Protein 2QZ7 (pdb70)

Secondary structure (DSSP, 8-state):
-B--BEEEEE-PPPPTTS----EEEEEEEEETT-TTSS-SEEEBTTB--TTS-B-----SS--SSS--B--B-GGGS-TTEEEEEEEEEE--TTS---GGGSTT-EEEEEETTEEEEEE-SGGGTT-SEEEEEEEEE-SS--EEEEEEEEEE-S-HHHHHH--PPPPP-/---EEEEEEE-PPPPTTS----EEEEEEEEESS-TTSS-SEEEBTTB--SSS-B-----SS--SSS--B--EEGGGS-TTEEEEEEEEEE--TTS---GGGSTT-EEEEEETTEEEEEE-SGGGTT-SEEEEEEEEE-TTS-EEEEEEEEEE-S-HHHHHH-----

Nearest PDB structures (foldseek):
  2qz7-assembly2_B  TM=9.982E-01  e=3.517E-29  Streptomyces coelicolor A3(2)
  2qng-assembly1_A  TM=9.890E-01  e=3.134E-20  Streptomyces avermitilis
  3ibz-assembly1_A  TM=8.921E-01  e=1.190E-09  Streptomyces coelicolor A3(2)
  2kxv-assembly1_A  TM=8.485E-01  e=2.203E-09  Klebsiella pneumoniae subsp. pneumoniae NTUH-K2044
  2qz7-assembly2_B  TM=1.006E+00  e=3.815E-32  Streptomyces coelicolor A3(2)

Foldseek 3Di:
DFFKKKKFKAFAFDPPPDDAKAKKKKKFWDFPVGLQAFGPDMDIPVDHDPQNQDDDAGDGHNHDPDGGDMMGRLNSDDLRTFKMWIKMAIAAVRHQDFLLNIPPIWMWMARVPRTDDIDSCPVQRNARMWIFKMWGADPVGDIDIDGGTDGDHDHPVVVSRRSHDDDDD/DFFKKKKFKAFAFAPPPDDAWAKKKKKFWAFPVCLLDWGPDMDIPPDADPVNQDDDAGDGHRPDPDGRDMMGRPVPDDLGTFKMWIKMAIACPPHFDFLVSIHQIWMWMARVPRTPDIDSCPVQGVARMWIFWMWGQDPVRDIDIDGGTDGDHDGPVVVSGPSHHD

Solvent-accessible surface area: 16380 Å² total

Structure (mmCIF, N/CA/C/O backbone):
data_2QZ7
#
_entry.id   2QZ7
#
_cell.length_a   67.821
_cell.length_b   67.821
_cell.length_c   170.866
_cell.angle_alpha   90.00
_cell.angle_beta   90.00
_cell.angle_gamma   90.00
#
_symmetry.space_group_name_H-M   'P 41 21 2'
#
loop_
_entity.id
_entity.type
_entity.pdbx_description
1 polymer 'Uncharacterized protein SCO6318'
2 non-polymer 'SODIUM ION'
3 non-polymer 1,2-ETHANEDIOL
4 water water
#
loop_
_atom_site.group_PDB
_atom_site.id
_atom_site.type_symbol
_atom_site.label_atom_id
_atom_site.label_alt_id
_atom_site.label_comp_id
_atom_site.label_asym_id
_atom_site.label_entity_id
_atom_site.label_seq_id
_atom_site.pdbx_PDB_ins_code
_atom_site.Cartn_x
_atom_site.Cartn_y
_atom_site.Cartn_z
_atom_site.occupancy
_atom_site.B_iso_or_equiv
_atom_site.auth_seq_id
_atom_site.auth_comp_id
_atom_site.auth_asym_id
_atom_site.auth_atom_id
_atom_site.pdbx_PDB_model_num
ATOM 1 N N . GLY A 1 22 ? -3.601 16.866 21.761 1.00 53.64 20 GLY A N 1
ATOM 2 C CA . GLY A 1 22 ? -2.154 17.229 21.690 1.00 53.11 20 GLY A CA 1
ATOM 3 C C . GLY A 1 22 ? -1.922 18.723 21.590 1.00 53.38 20 GLY A C 1
ATOM 4 O O . GLY A 1 22 ? -2.731 19.516 22.078 1.00 52.83 20 GLY A O 1
ATOM 5 N N . LEU A 1 23 ? -0.814 19.104 20.948 1.00 53.15 21 LEU A N 1
ATOM 6 C CA . LEU A 1 23 ? -0.427 20.507 20.820 1.00 53.62 21 LEU A CA 1
ATOM 7 C C . LEU A 1 23 ? -1.231 21.173 19.737 1.00 53.82 21 LEU A C 1
ATOM 8 O O . LEU A 1 23 ? -1.451 20.613 18.681 1.00 53.71 21 LEU A O 1
ATOM 13 N N . LYS A 1 24 ? -1.623 22.405 19.971 1.00 55.05 22 LYS A N 1
ATOM 14 C CA . LYS A 1 24 ? -2.506 23.047 19.031 1.00 56.42 22 LYS A CA 1
ATOM 15 C C . LYS A 1 24 ? -1.778 24.136 18.367 1.00 56.75 22 LYS A C 1
ATOM 16 O O . LYS A 1 24 ? -1.885 24.314 17.168 1.00 58.01 22 LYS A O 1
ATOM 22 N N . ARG A 1 25 ? -1.055 24.902 19.167 1.00 57.81 23 ARG A N 1
ATOM 23 C CA . ARG A 1 25 ? -0.264 25.977 18.656 1.00 58.68 23 ARG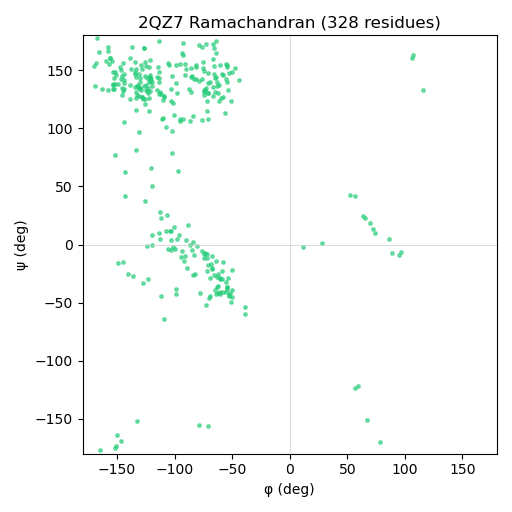 A CA 1
ATOM 24 C C . ARG A 1 25 ? 1.016 26.051 19.494 1.00 58.11 23 ARG A C 1
ATOM 25 O O . ARG A 1 25 ? 1.018 25.702 20.684 1.00 59.32 23 ARG A O 1
ATOM 33 N N . VAL A 1 26 ? 2.105 26.433 18.857 1.00 55.25 24 VAL A N 1
ATOM 34 C CA . VAL A 1 26 ? 3.397 26.397 19.494 1.00 53.64 24 VAL A CA 1
ATOM 35 C C . VAL A 1 26 ? 4.186 27.568 18.942 1.00 51.43 24 VAL A C 1
ATOM 36 O O . VAL A 1 26 ? 3.924 28.014 17.825 1.00 50.24 24 VAL A O 1
ATOM 40 N N . ASP A 1 27 ? 5.093 28.108 19.738 1.00 49.69 25 ASP A N 1
ATOM 41 C CA . ASP A 1 27 ? 5.990 29.148 19.226 1.00 48.45 25 ASP A CA 1
ATOM 42 C C . ASP A 1 27 ? 7.426 28.898 19.632 1.00 47.40 25 ASP A C 1
ATOM 43 O O . ASP A 1 27 ? 7.711 28.150 20.602 1.00 46.74 25 ASP A O 1
ATOM 48 N N . VAL A 1 28 ? 8.322 29.487 18.839 1.00 45.33 26 VAL A N 1
ATOM 49 C CA . VAL A 1 28 ? 9.728 29.370 19.029 1.00 44.04 26 VAL A CA 1
ATOM 50 C C . VAL A 1 28 ? 10.260 30.801 19.052 1.00 44.54 26 VAL A C 1
ATOM 51 O O . VAL A 1 28 ? 9.998 31.592 18.147 1.00 44.16 26 VAL A O 1
ATOM 55 N N . ARG A 1 29 ? 10.974 31.146 20.110 1.00 44.00 27 ARG A N 1
ATOM 56 C CA . ARG A 1 29 ? 11.576 32.501 20.209 1.00 44.43 27 ARG A CA 1
ATOM 57 C C . ARG A 1 29 ? 13.068 32.346 20.347 1.00 43.85 27 ARG A C 1
ATOM 58 O O . ARG A 1 29 ? 13.545 31.432 21.058 1.00 43.49 27 ARG A O 1
ATOM 66 N N . LEU A 1 30 ? 13.801 33.269 19.719 1.00 43.53 28 LEU A N 1
ATOM 67 C CA . LEU A 1 30 ? 15.252 33.188 19.644 1.00 43.34 28 LEU A CA 1
ATOM 68 C C . LEU A 1 30 ? 15.908 34.528 20.042 1.00 43.50 28 LEU A C 1
ATOM 69 O O . LEU A 1 30 ? 15.426 35.590 19.635 1.00 42.74 28 LEU A O 1
ATOM 74 N N . LYS A 1 31 ? 16.957 34.475 20.877 1.00 42.70 29 LYS A N 1
ATOM 75 C CA . LYS A 1 31 ? 17.746 35.672 21.240 1.00 42.84 29 LYS A CA 1
ATOM 76 C C . LYS A 1 31 ? 19.209 35.400 20.947 1.00 42.15 29 LYS A C 1
ATOM 77 O O . LYS A 1 31 ? 19.621 34.243 20.911 1.00 42.71 29 LYS A O 1
ATOM 83 N N . TRP A 1 32 ? 19.980 36.471 20.753 1.00 42.64 30 TRP A N 1
ATOM 84 C CA . TRP A 1 32 ? 21.436 36.448 20.620 1.00 42.69 30 TRP A CA 1
ATOM 85 C C . TRP A 1 32 ? 22.009 37.862 20.655 1.00 43.78 30 TRP A C 1
ATOM 86 O O . TRP A 1 32 ? 21.324 38.840 20.330 1.00 43.69 30 TRP A O 1
ATOM 97 N N . ASP A 1 33 ? 23.256 37.994 21.086 1.00 45.48 31 ASP A N 1
ATOM 98 C CA . ASP A 1 33 ? 23.880 39.317 21.107 1.00 46.49 31 ASP A CA 1
ATOM 99 C C . ASP A 1 33 ? 24.484 39.686 19.764 1.00 47.29 31 ASP A C 1
ATOM 100 O O . ASP A 1 33 ? 25.036 38.823 19.079 1.00 47.75 31 ASP A O 1
ATOM 105 N N . PRO A 1 34 ? 24.430 40.984 19.405 1.00 47.66 32 PRO A N 1
ATOM 106 C CA . PRO A 1 34 ? 25.032 41.440 18.164 1.00 47.67 32 PRO A CA 1
ATOM 107 C C . PRO A 1 34 ? 26.573 41.435 18.278 1.00 48.06 32 PRO A C 1
ATOM 108 O O . PRO A 1 34 ? 27.108 41.199 19.364 1.00 48.08 32 PRO A O 1
ATOM 112 N N . SER A 1 35 ? 27.281 41.678 17.157 1.00 47.85 33 SER A N 1
ATOM 113 C CA . SER A 1 35 ? 28.709 41.539 17.182 1.00 48.34 33 SER A CA 1
ATOM 114 C C . SER A 1 35 ? 29.429 42.874 17.547 1.00 50.09 33 SER A C 1
ATOM 115 O O . SER A 1 35 ? 28.900 44.001 17.344 1.00 48.93 33 SER A O 1
ATOM 118 N N . PRO A 1 36 ? 30.652 42.738 18.080 1.00 51.15 34 PRO A N 1
ATOM 119 C CA . PRO A 1 36 ? 31.500 43.907 18.313 1.00 52.63 34 PRO A CA 1
ATOM 120 C C . PRO A 1 36 ? 31.601 44.794 17.058 1.00 53.60 34 PRO A C 1
ATOM 121 O O . PRO A 1 36 ? 31.502 44.291 15.913 1.00 54.24 34 PRO A O 1
ATOM 125 N N . TRP A 1 37 ? 31.750 46.113 17.295 1.00 54.84 35 TRP A N 1
ATOM 126 C CA . TRP A 1 37 ? 32.036 47.077 16.215 1.00 56.17 35 TRP A CA 1
ATOM 127 C C . TRP A 1 37 ? 33.218 46.612 15.347 1.00 56.24 35 TRP A C 1
ATOM 128 O O . TRP A 1 37 ? 33.372 46.872 14.141 1.00 56.79 35 TRP A O 1
ATOM 139 N N . ASP A 1 38 ? 34.048 45.711 15.995 1.00 56.11 36 ASP A N 1
ATOM 140 C CA . ASP A 1 38 ? 35.195 45.049 15.379 1.00 56.42 36 ASP A CA 1
ATOM 141 C C . ASP A 1 38 ? 34.807 44.040 14.260 1.00 56.28 36 ASP A C 1
ATOM 142 O O . ASP A 1 38 ? 35.650 43.736 13.415 1.00 56.50 36 ASP A O 1
ATOM 147 N N . ARG A 1 39 ? 33.552 43.553 14.239 1.00 55.42 37 ARG A N 1
ATOM 148 C CA . ARG A 1 39 ? 33.160 42.427 13.373 1.00 55.26 37 ARG A CA 1
ATOM 149 C C . ARG A 1 39 ? 31.814 42.563 12.571 1.00 54.28 37 ARG A C 1
ATOM 150 O O . ARG A 1 39 ? 30.832 43.165 13.068 1.00 55.03 37 ARG A O 1
ATOM 158 N N . PRO A 1 40 ? 31.748 41.939 11.355 1.00 52.42 38 PRO A N 1
ATOM 159 C CA . PRO A 1 40 ? 30.485 41.741 10.598 1.00 50.58 38 PRO A CA 1
ATOM 160 C C . PRO A 1 40 ? 29.321 41.181 11.453 1.00 48.45 38 PRO A C 1
ATOM 161 O O . PRO A 1 40 ? 29.582 40.494 12.439 1.00 47.88 38 PRO A O 1
ATOM 165 N N . PRO A 1 41 ? 28.060 41.499 11.083 1.00 46.47 39 PRO A N 1
ATOM 166 C CA . PRO A 1 41 ? 26.866 41.126 11.866 1.00 46.12 39 PRO A CA 1
ATOM 167 C C . PRO A 1 41 ? 26.744 39.638 12.171 1.00 45.28 39 PRO A C 1
ATOM 168 O O . PRO A 1 41 ? 27.241 38.779 11.421 1.00 44.42 39 PRO A O 1
ATOM 172 N N . HIS A 1 42 ? 26.069 39.353 13.278 1.00 45.22 40 HIS A N 1
ATOM 173 C CA . HIS A 1 42 ? 25.664 38.012 13.609 1.00 44.03 40 HIS A CA 1
ATOM 174 C C . HIS A 1 42 ? 24.206 37.806 13.110 1.00 44.30 40 HIS A C 1
ATOM 175 O O . HIS A 1 42 ? 23.266 38.375 13.657 1.00 43.45 40 HIS A O 1
ATOM 182 N N . HIS A 1 43 ? 24.051 37.017 12.050 1.00 43.05 41 HIS A N 1
ATOM 183 C CA . HIS A 1 43 ? 22.765 36.780 11.425 1.00 42.60 41 HIS A CA 1
ATOM 184 C C . HIS A 1 43 ? 22.369 35.326 11.689 1.00 42.11 41 HIS A C 1
ATOM 185 O O . HIS A 1 43 ? 22.991 34.387 11.163 1.00 42.17 41 HIS A O 1
ATOM 192 N N . LEU A 1 44 ? 21.372 35.174 12.562 1.00 41.74 42 LEU A N 1
ATOM 193 C CA . LEU A 1 44 ? 20.772 33.876 12.918 1.00 41.35 42 LEU A CA 1
ATOM 194 C C . LEU A 1 44 ? 19.341 33.877 12.461 1.00 41.74 42 LEU A C 1
ATOM 195 O O . LEU A 1 44 ? 18.679 34.919 12.468 1.00 41.20 42 LEU A O 1
ATOM 200 N N . ASP A 1 45 ? 18.900 32.703 12.012 1.00 41.93 43 ASP A N 1
ATOM 201 C CA . ASP A 1 45 ? 17.525 32.488 11.546 1.00 42.61 43 ASP A CA 1
ATOM 202 C C . ASP A 1 45 ? 16.923 31.294 12.209 1.00 42.43 43 ASP A C 1
ATOM 203 O O . ASP A 1 45 ? 17.529 30.193 12.236 1.00 42.47 43 ASP A O 1
ATOM 208 N N . ILE A 1 46 ? 15.693 31.475 12.689 1.00 42.13 44 ILE A N 1
ATOM 209 C CA . ILE A 1 46 ? 14.840 30.307 12.958 1.00 42.77 44 ILE A CA 1
ATOM 210 C C . ILE A 1 46 ? 14.389 29.780 11.596 1.00 43.72 44 ILE A C 1
ATOM 211 O O . ILE A 1 46 ? 13.924 30.553 10.729 1.00 43.16 44 ILE A O 1
ATOM 216 N N . ILE A 1 47 ? 14.499 28.471 11.413 1.00 43.58 45 ILE A N 1
ATOM 217 C CA . ILE A 1 47 ? 14.084 27.836 10.156 1.00 43.34 45 ILE A CA 1
ATOM 218 C C . ILE A 1 47 ? 13.252 26.629 10.509 1.00 42.97 45 ILE A C 1
ATOM 219 O O . ILE A 1 47 ? 13.637 25.878 11.388 1.00 44.06 45 ILE A O 1
ATOM 224 N N . ALA A 1 48 ? 12.129 26.413 9.815 1.00 43.43 46 ALA A N 1
ATOM 225 C CA . ALA A 1 48 ? 11.363 25.164 9.971 1.00 41.80 46 ALA A CA 1
ATOM 226 C C . ALA A 1 48 ? 11.068 24.528 8.610 1.00 41.69 46 ALA A C 1
ATOM 227 O O . ALA A 1 48 ? 11.048 25.218 7.585 1.00 41.92 46 ALA A O 1
ATOM 229 N N . THR A 1 49 ? 10.871 23.211 8.627 1.00 42.80 47 THR A N 1
ATOM 230 C CA . THR A 1 49 ? 10.449 22.427 7.454 1.00 42.61 47 THR A CA 1
ATOM 231 C C . THR A 1 49 ? 9.354 21.515 7.835 1.00 42.33 47 THR A C 1
ATOM 232 O O . THR A 1 49 ? 9.287 21.084 8.970 1.00 41.75 47 THR A O 1
ATOM 236 N N . THR A 1 50 ? 8.500 21.216 6.861 1.00 42.76 48 THR A N 1
ATOM 237 C CA . THR A 1 50 ? 7.367 20.320 7.022 1.00 43.70 48 THR A CA 1
ATOM 238 C C . THR A 1 50 ? 7.637 19.099 6.125 1.00 44.23 48 THR A C 1
ATOM 239 O O . THR A 1 50 ? 8.407 19.201 5.122 1.00 43.28 48 THR A O 1
ATOM 243 N N . TYR A 1 51 ? 7.055 17.966 6.534 1.00 43.61 49 TYR A N 1
ATOM 244 C CA . TYR A 1 51 ? 7.251 16.639 5.909 1.00 44.29 49 TYR A CA 1
ATOM 245 C C . TYR A 1 51 ? 5.903 15.941 5.733 1.00 44.36 49 TYR A C 1
ATOM 246 O O . TYR A 1 51 ? 5.054 15.981 6.635 1.00 43.98 49 TYR A O 1
ATOM 255 N N . ALA A 1 52 ? 5.726 15.347 4.548 1.00 44.74 50 ALA A N 1
ATOM 256 C CA . ALA A 1 52 ? 4.537 14.587 4.147 1.00 45.58 50 ALA A CA 1
ATOM 257 C C . ALA A 1 52 ? 4.364 13.353 5.011 1.00 46.28 50 ALA A C 1
ATOM 258 O O . ALA A 1 52 ? 5.355 12.715 5.388 1.00 45.61 50 ALA A O 1
ATOM 260 N N . ALA A 1 53 ? 3.102 13.021 5.296 1.00 47.63 51 ALA A N 1
ATOM 261 C CA . ALA A 1 53 ? 2.739 11.769 5.964 1.00 49.11 51 ALA A CA 1
ATOM 262 C C . ALA A 1 53 ? 3.396 10.568 5.287 1.00 50.13 51 ALA A C 1
ATOM 263 O O . ALA A 1 53 ? 3.978 9.727 5.980 1.00 50.03 51 ALA A O 1
ATOM 265 N N . ASP A 1 54 ? 3.363 10.516 3.950 1.00 50.61 52 ASP A N 1
ATOM 266 C CA . ASP A 1 54 ? 4.018 9.395 3.251 1.00 52.37 52 ASP A CA 1
ATOM 267 C C . ASP A 1 54 ? 5.553 9.416 3.219 1.00 51.89 52 ASP A C 1
ATOM 268 O O . ASP A 1 54 ? 6.162 8.443 2.789 1.00 52.80 52 ASP A O 1
ATOM 273 N N . ALA A 1 55 ? 6.180 10.499 3.677 1.00 51.24 53 ALA A N 1
ATOM 274 C CA . ALA A 1 55 ? 7.649 10.572 3.730 1.00 50.31 53 ALA A CA 1
ATOM 275 C C . ALA A 1 55 ? 8.125 11.492 4.846 1.00 50.16 53 ALA A C 1
ATOM 276 O O . ALA A 1 55 ? 8.574 12.623 4.565 1.00 50.38 53 ALA A O 1
ATOM 278 N N . PRO A 1 56 ? 8.091 11.015 6.109 1.00 49.24 54 PRO A N 1
ATOM 279 C CA . PRO A 1 56 ? 8.369 11.890 7.255 1.00 48.66 54 PRO A CA 1
ATOM 280 C C . PRO A 1 56 ? 9.800 12.397 7.305 1.00 47.68 54 PRO A C 1
ATOM 281 O O . PRO A 1 56 ? 10.058 13.464 7.898 1.00 46.25 54 PRO A O 1
ATOM 285 N N . HIS A 1 57 ? 10.722 11.622 6.716 1.00 46.36 55 HIS A N 1
ATOM 286 C CA . HIS A 1 57 ? 12.134 11.978 6.676 1.00 47.31 55 HIS A CA 1
ATOM 287 C C . HIS A 1 57 ? 12.630 12.272 5.233 1.00 47.38 55 HIS A C 1
ATOM 288 O O . HIS A 1 57 ? 13.813 12.429 5.006 1.00 48.46 55 HIS A O 1
ATOM 295 N N . GLY A 1 58 ? 11.713 12.376 4.273 1.00 47.62 56 GLY A N 1
ATOM 296 C CA . GLY A 1 58 ? 12.053 12.790 2.913 1.00 46.36 56 GLY A CA 1
ATOM 297 C C . GLY A 1 58 ? 12.434 14.269 2.722 1.00 45.22 56 GLY A C 1
ATOM 298 O O . GLY A 1 58 ? 12.900 14.955 3.646 1.00 45.07 56 GLY A O 1
ATOM 299 N N . ARG A 1 59 ? 12.252 14.754 1.496 1.00 44.54 57 ARG A N 1
ATOM 300 C CA . ARG A 1 59 ? 12.463 16.150 1.187 1.00 44.73 57 ARG A CA 1
ATOM 301 C C . ARG A 1 59 ? 11.425 16.950 1.925 1.00 44.15 57 ARG A C 1
ATOM 302 O O . ARG A 1 59 ? 10.282 16.480 2.066 1.00 44.19 57 ARG A O 1
ATOM 310 N N . PRO A 1 60 ? 11.796 18.178 2.351 1.00 43.78 58 PRO A N 1
ATOM 311 C CA . PRO A 1 60 ? 10.811 19.074 2.917 1.00 42.84 58 PRO A CA 1
ATOM 312 C C . PRO A 1 60 ? 9.675 19.329 1.921 1.00 43.20 58 PRO A C 1
ATOM 313 O O . PRO A 1 60 ? 9.922 19.407 0.714 1.00 41.57 58 PRO A O 1
ATOM 317 N N . VAL A 1 61 ? 8.451 19.496 2.439 1.00 42.22 59 VAL A N 1
ATOM 318 C CA . VAL A 1 61 ? 7.315 19.915 1.602 1.00 42.01 59 VAL A CA 1
ATOM 319 C C . VAL A 1 61 ? 7.510 21.426 1.401 1.00 41.51 59 VAL A C 1
ATOM 320 O O . VAL A 1 61 ? 7.353 21.953 0.295 1.00 40.87 59 VAL A O 1
ATOM 324 N N . TYR A 1 62 ? 7.899 22.129 2.463 1.00 41.34 60 TYR A N 1
ATOM 325 C CA . TYR A 1 62 ? 8.333 23.512 2.263 1.00 41.35 60 TYR A CA 1
ATOM 326 C C . TYR A 1 62 ? 9.220 23.962 3.405 1.00 41.92 60 TYR A C 1
ATOM 327 O O . TYR A 1 62 ? 9.263 23.310 4.442 1.00 40.88 60 TYR A O 1
ATOM 336 N N . VAL A 1 63 ? 9.898 25.101 3.207 1.00 42.26 61 VAL A N 1
ATOM 337 C CA . VAL A 1 63 ? 10.814 25.669 4.177 1.00 42.27 61 VAL A CA 1
ATOM 338 C C . VAL A 1 63 ? 10.208 26.982 4.650 1.00 43.14 61 VAL A C 1
ATOM 339 O O . VAL A 1 63 ? 9.600 27.726 3.845 1.00 43.92 61 VAL A O 1
ATOM 343 N N . VAL A 1 64 ? 10.314 27.262 5.960 1.00 42.51 62 VAL A N 1
ATOM 344 C CA . VAL A 1 64 ? 9.770 28.488 6.509 1.00 41.71 62 VAL A CA 1
ATOM 345 C C . VAL A 1 64 ? 10.931 29.227 7.197 1.00 42.31 62 VAL A C 1
ATOM 346 O O . VAL A 1 64 ? 11.683 28.627 7.972 1.00 41.56 62 VAL A O 1
ATOM 350 N N . GLN A 1 65 ? 11.083 30.503 6.885 1.00 41.26 63 GLN A N 1
ATOM 351 C CA . GLN A 1 65 ? 12.115 31.358 7.520 1.00 42.26 63 GLN A CA 1
ATOM 352 C C . GLN A 1 65 ? 11.762 32.818 7.219 1.00 41.98 63 GLN A C 1
ATOM 353 O O . GLN A 1 65 ? 10.716 33.060 6.636 1.00 41.91 63 GLN A O 1
ATOM 359 N N . PHE A 1 66 ? 12.593 33.778 7.649 1.00 41.18 64 PHE A N 1
ATOM 360 C CA . PHE A 1 66 ? 12.232 35.203 7.544 1.00 41.59 64 PHE A CA 1
ATOM 361 C C . PHE A 1 66 ? 11.860 35.625 6.126 1.00 40.60 64 PHE A C 1
ATOM 362 O O . PHE A 1 66 ? 10.944 36.400 5.971 1.00 39.75 64 PHE A O 1
ATOM 370 N N . ASP A 1 67 ? 12.537 35.069 5.117 1.00 40.60 65 ASP A N 1
ATOM 371 C CA . ASP A 1 67 ? 12.306 35.501 3.737 1.00 40.27 65 ASP A CA 1
ATOM 372 C C . ASP A 1 67 ? 11.431 34.501 2.933 1.00 40.30 65 ASP A C 1
ATOM 373 O O . ASP A 1 67 ? 11.323 34.633 1.739 1.00 39.73 65 ASP A O 1
ATOM 378 N N . LYS A 1 68 ? 10.800 33.518 3.600 1.00 40.44 66 LYS A N 1
ATOM 379 C CA . LYS A 1 68 ? 9.943 32.517 2.930 1.00 41.90 66 LYS A CA 1
ATOM 380 C C . LYS A 1 68 ? 8.752 32.166 3.828 1.00 41.06 66 LYS A C 1
ATOM 381 O O . LYS A 1 68 ? 8.971 31.469 4.810 1.00 40.85 66 LYS A O 1
ATOM 387 N N . ARG A 1 69 ? 7.528 32.649 3.539 1.00 39.85 67 ARG A N 1
ATOM 388 C CA . ARG A 1 69 ? 6.361 32.279 4.362 1.00 40.63 67 ARG A CA 1
ATOM 389 C C . ARG A 1 69 ? 5.875 30.828 4.064 1.00 41.56 67 ARG A C 1
ATOM 390 O O . ARG A 1 69 ? 6.162 30.277 2.974 1.00 41.27 67 ARG A O 1
ATOM 398 N N . SER A 1 70 ? 5.173 30.223 5.027 1.00 42.10 68 SER A N 1
ATOM 399 C CA . SER A 1 70 ? 4.474 28.960 4.778 1.00 42.83 68 SER A CA 1
ATOM 400 C C . SER A 1 70 ? 3.413 29.189 3.684 1.00 44.49 68 SER A C 1
ATOM 401 O O . SER A 1 70 ? 2.776 30.234 3.663 1.00 43.37 68 SER A O 1
ATOM 404 N N . PRO A 1 71 ? 3.275 28.261 2.719 1.00 45.66 69 PRO A N 1
ATOM 405 C CA . PRO A 1 71 ? 2.300 28.540 1.661 1.00 47.04 69 PRO A CA 1
ATOM 406 C C . PRO A 1 71 ? 0.838 28.427 2.111 1.00 48.28 69 PRO A C 1
ATOM 407 O O . PRO A 1 71 ? -0.055 28.866 1.413 1.00 47.75 69 PRO A O 1
ATOM 411 N N . ASP A 1 72 ? 0.632 27.864 3.294 1.00 49.49 70 ASP A N 1
ATOM 412 C CA . ASP A 1 72 ? -0.684 27.490 3.760 1.00 49.72 70 ASP A CA 1
ATOM 413 C C . ASP A 1 72 ? -1.136 28.483 4.813 1.00 49.10 70 ASP A C 1
ATOM 414 O O . ASP A 1 72 ? -2.249 28.387 5.306 1.00 48.67 70 ASP A O 1
ATOM 419 N N . GLY A 1 73 ? -0.260 29.431 5.166 1.00 48.84 71 GLY A N 1
ATOM 420 C CA . GLY A 1 73 ? -0.569 30.464 6.169 1.00 48.03 71 GLY A CA 1
ATOM 421 C C . GLY A 1 73 ? -0.621 29.998 7.619 1.00 47.70 71 GLY A C 1
ATOM 422 O O . GLY A 1 73 ? -1.095 30.708 8.489 1.00 47.49 71 GLY A O 1
ATOM 423 N N . THR A 1 74 ? -0.130 28.802 7.902 1.00 47.60 72 THR A N 1
ATOM 424 C CA . THR A 1 74 ? -0.296 28.225 9.237 1.00 47.92 72 THR A CA 1
ATOM 425 C C . THR A 1 74 ? 0.839 28.548 10.173 1.00 47.99 72 THR A C 1
ATOM 426 O O . THR A 1 74 ? 0.744 28.245 11.368 1.00 46.15 72 THR A O 1
ATOM 430 N N . ILE A 1 75 ? 1.919 29.117 9.610 1.00 47.86 73 ILE A N 1
ATOM 431 C CA . ILE A 1 75 ? 3.106 29.532 10.355 1.00 49.23 73 ILE A CA 1
ATOM 432 C C . ILE A 1 75 ? 3.426 31.028 10.090 1.00 50.11 73 ILE A C 1
ATOM 433 O O . ILE A 1 75 ? 3.365 31.487 8.941 1.00 51.47 73 ILE A O 1
ATOM 438 N N . ASN A 1 76 ? 3.696 31.793 11.143 1.00 48.76 74 ASN A N 1
ATOM 439 C CA . ASN A 1 76 ? 3.893 33.237 11.026 1.00 49.19 74 ASN A CA 1
ATOM 440 C C . ASN A 1 76 ? 5.142 33.571 11.800 1.00 47.81 74 ASN A C 1
ATOM 441 O O . ASN A 1 76 ? 5.526 32.839 12.713 1.00 46.67 74 ASN A O 1
ATOM 454 N N . SER A 1 78 ? 6.171 37.087 13.688 1.00 47.76 76 SER A N 1
ATOM 455 C CA . SER A 1 78 ? 5.900 38.505 13.978 1.00 48.31 76 SER A CA 1
ATOM 456 C C . SER A 1 78 ? 7.170 39.353 14.108 1.00 47.88 76 SER A C 1
ATOM 457 O O . SER A 1 78 ? 7.108 40.587 14.106 1.00 47.50 76 SER A O 1
ATOM 460 N N . ARG A 1 79 ? 8.328 38.709 14.257 1.00 47.39 77 ARG A N 1
ATOM 461 C CA . ARG A 1 79 ? 9.571 39.452 14.258 1.00 46.80 77 ARG A CA 1
ATOM 462 C C . ARG A 1 79 ? 10.731 38.586 13.879 1.00 46.01 77 ARG A C 1
ATOM 463 O O . ARG A 1 79 ? 10.657 37.346 14.031 1.00 44.26 77 ARG A O 1
ATOM 471 N N . HIS A 1 80 ? 11.779 39.241 13.361 1.00 43.79 78 HIS A N 1
ATOM 472 C CA . HIS A 1 80 ? 12.969 38.543 12.901 1.00 44.43 78 HIS A CA 1
ATOM 473 C C . HIS A 1 80 ? 14.128 39.510 12.852 1.00 44.17 78 HIS A C 1
ATOM 474 O O . HIS A 1 80 ? 13.939 40.696 12.757 1.00 44.98 78 HIS A O 1
ATOM 481 N N . SER A 1 81 ? 15.357 39.010 12.889 1.00 45.24 79 SER A N 1
ATOM 482 C CA . SER A 1 81 ? 16.483 39.933 12.932 1.00 45.36 79 SER A CA 1
ATOM 483 C C . SER A 1 81 ? 17.660 39.431 12.160 1.00 45.13 79 SER A C 1
ATOM 484 O O . SER A 1 81 ? 17.985 38.239 12.204 1.00 44.47 79 SER A O 1
ATOM 487 N N . ARG A 1 82 ? 18.349 40.339 11.484 1.00 45.44 80 ARG A N 1
ATOM 488 C CA . ARG A 1 82 ? 19.554 39.933 10.756 1.00 46.16 80 ARG A CA 1
ATOM 489 C C . ARG A 1 82 ? 20.813 40.347 11.481 1.00 45.94 80 ARG A C 1
ATOM 490 O O . ARG A 1 82 ? 21.913 40.213 10.965 1.00 45.91 80 ARG A O 1
ATOM 498 N N . THR A 1 83 ? 20.652 40.768 12.738 1.00 46.50 81 THR A N 1
ATOM 499 C CA . THR A 1 83 ? 21.785 41.327 13.526 1.00 45.28 81 THR A CA 1
ATOM 500 C C . THR A 1 83 ? 21.819 40.897 15.012 1.00 45.30 81 THR A C 1
ATOM 501 O O . THR A 1 83 ? 22.889 40.890 15.633 1.00 44.91 81 THR A O 1
ATOM 505 N N . GLY A 1 84 ? 20.659 40.549 15.586 1.00 45.20 82 GLY A N 1
ATOM 506 C CA . GLY A 1 84 ? 20.528 40.429 17.035 1.00 45.04 82 GLY A CA 1
ATOM 507 C C . GLY A 1 84 ? 20.736 41.753 17.794 1.00 46.04 82 GLY A C 1
ATOM 508 O O . GLY A 1 84 ? 21.112 41.736 18.971 1.00 46.71 82 GLY A O 1
ATOM 509 N N . GLN A 1 85 ? 20.508 42.894 17.148 1.00 45.77 83 GLN A N 1
ATOM 510 C CA . GLN A 1 85 ? 20.751 44.215 17.795 1.00 46.01 83 GLN A CA 1
ATOM 511 C C . GLN A 1 85 ? 19.851 44.475 19.010 1.00 44.99 83 GLN A C 1
ATOM 512 O O . GLN A 1 85 ? 20.297 45.022 20.066 1.00 44.40 83 GLN A O 1
ATOM 518 N N . GLY A 1 86 ? 18.577 44.124 18.857 1.00 42.56 84 GLY A N 1
ATOM 519 C CA . GLY A 1 86 ? 17.642 44.270 1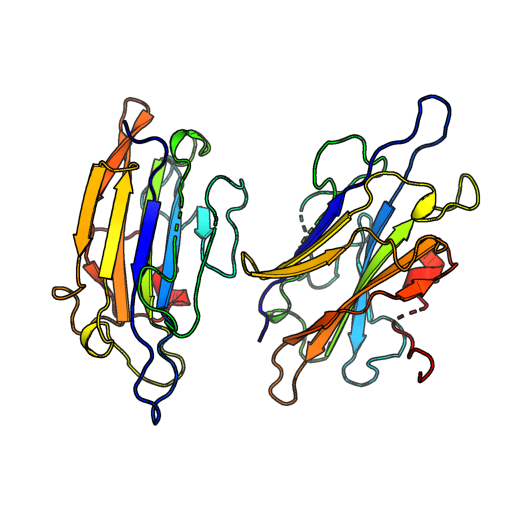9.984 1.00 43.10 84 GLY A CA 1
ATOM 520 C C . GLY A 1 86 ? 17.905 43.383 21.203 1.00 42.51 84 GLY A C 1
ATOM 521 O O . GLY A 1 86 ? 18.725 42.437 21.183 1.00 42.23 84 GLY A O 1
ATOM 522 N N . PHE A 1 87 ? 17.198 43.703 22.264 1.00 43.48 85 PHE A N 1
ATOM 523 C CA . PHE A 1 87 ? 17.295 43.024 23.534 1.00 44.59 85 PHE A CA 1
ATOM 524 C C . PHE A 1 87 ? 16.135 42.008 23.630 1.00 45.56 85 PHE A C 1
ATOM 525 O O . PHE A 1 87 ? 15.101 42.145 22.958 1.00 46.21 85 PHE A O 1
ATOM 533 N N . GLY A 1 88 ? 16.349 40.959 24.426 1.00 45.73 86 GLY A N 1
ATOM 534 C CA . GLY A 1 88 ? 15.410 39.862 24.550 1.00 44.99 86 GLY A CA 1
ATOM 535 C C . GLY A 1 88 ? 15.266 39.033 23.295 1.00 44.98 86 GLY A C 1
ATOM 536 O O . GLY A 1 88 ? 16.201 38.923 22.521 1.00 45.34 86 GLY A O 1
ATOM 537 N N . PHE A 1 89 ? 14.085 38.450 23.102 1.00 44.63 87 PHE A N 1
ATOM 538 C CA . PHE A 1 89 ? 13.804 37.615 21.931 1.00 45.24 87 PHE A CA 1
ATOM 539 C C . PHE A 1 89 ? 13.578 38.427 20.694 1.00 45.65 87 PHE A C 1
ATOM 540 O O . PHE A 1 89 ? 12.558 39.098 20.565 1.00 47.72 87 PHE A O 1
ATOM 548 N N . VAL A 1 90 ? 14.550 38.399 19.800 1.00 43.51 88 VAL A N 1
ATOM 549 C CA . VAL A 1 90 ? 14.508 39.262 18.638 1.00 43.70 88 VAL A CA 1
ATOM 550 C C . VAL A 1 90 ? 13.870 38.589 17.407 1.00 43.88 88 VAL A C 1
ATOM 551 O O . VAL A 1 90 ? 13.693 39.230 16.363 1.00 44.50 88 VAL A O 1
ATOM 555 N N . GLU A 1 91 ? 13.554 37.299 17.502 1.00 42.73 89 GLU A N 1
ATOM 556 C CA . GLU A 1 91 ? 13.003 36.606 16.367 1.00 43.22 89 GLU A CA 1
ATOM 557 C C . GLU A 1 91 ? 12.034 35.563 16.885 1.00 43.95 89 GLU A C 1
ATOM 558 O O . GLU A 1 91 ? 12.274 34.961 17.913 1.00 45.89 89 GLU A O 1
ATOM 564 N N . GLU A 1 92 ? 10.927 35.345 16.202 1.00 43.68 90 GLU A N 1
ATOM 565 C CA . GLU A 1 92 ? 9.987 34.347 16.694 1.00 44.35 90 GLU A CA 1
ATOM 566 C C . GLU A 1 92 ? 9.237 33.706 15.530 1.00 43.33 90 GLU A C 1
ATOM 567 O O . GLU A 1 92 ? 9.019 34.340 14.483 1.00 42.24 90 GLU A O 1
ATOM 581 N N . THR A 1 94 ? 5.658 31.333 15.116 1.00 42.69 92 THR A N 1
ATOM 582 C CA . THR A 1 94 ? 4.479 30.652 15.699 1.00 43.87 92 THR A CA 1
ATOM 583 C C . THR A 1 94 ? 3.850 29.609 14.747 1.00 43.99 92 THR A C 1
ATOM 584 O O . THR A 1 94 ? 3.579 29.915 13.596 1.00 44.73 92 THR A O 1
ATOM 588 N N . PHE A 1 95 ? 3.545 28.411 15.252 1.00 43.94 93 PHE A N 1
ATOM 589 C CA . PHE A 1 95 ? 2.923 27.359 14.456 1.00 44.49 93 PHE A CA 1
ATOM 590 C C . PHE A 1 95 ? 1.535 27.066 14.946 1.00 45.51 93 PHE A C 1
ATOM 591 O O . PHE A 1 95 ? 1.345 26.807 16.139 1.00 46.27 93 PHE A O 1
ATOM 599 N N . GLU A 1 96 ? 0.579 27.059 14.025 1.00 44.90 94 GLU A N 1
ATOM 600 C CA . GLU A 1 96 ? -0.755 26.642 14.347 1.00 45.97 94 GLU A CA 1
ATOM 601 C C . GLU A 1 96 ? -0.802 25.246 13.790 1.00 45.43 94 GLU A C 1
ATOM 602 O O . GLU A 1 96 ? -1.323 25.027 12.704 1.00 45.63 94 GLU A O 1
ATOM 608 N N . LEU A 1 97 ? -0.208 24.317 14.537 1.00 46.21 95 LEU A N 1
ATOM 609 C CA . LEU A 1 97 ? -0.098 22.889 14.177 1.00 46.26 95 LEU A CA 1
ATOM 610 C C . LEU A 1 97 ? -1.443 22.247 13.801 1.00 46.62 95 LEU A C 1
ATOM 611 O O . LEU A 1 97 ? -1.546 21.508 12.825 1.00 46.29 95 LEU A O 1
ATOM 616 N N . ASP A 1 98 ? -2.475 22.580 14.558 1.00 48.02 96 ASP A N 1
ATOM 617 C CA . ASP A 1 98 ? -3.804 22.012 14.356 1.00 49.41 96 ASP A CA 1
ATOM 618 C C . ASP A 1 98 ? -4.414 22.395 13.008 1.00 49.76 96 ASP A C 1
ATOM 619 O O . ASP A 1 98 ? -5.332 21.751 12.554 1.00 50.22 96 ASP A O 1
ATOM 624 N N . ARG A 1 99 ? -3.835 23.389 12.341 1.00 50.38 97 ARG A N 1
ATOM 625 C CA . ARG A 1 99 ? -4.341 23.880 11.055 1.00 50.70 97 ARG A CA 1
ATOM 626 C C . ARG A 1 99 ? -3.566 23.376 9.837 1.00 49.73 97 ARG A C 1
ATOM 627 O O . ARG A 1 99 ? -3.918 23.688 8.700 1.00 49.56 97 ARG A O 1
ATOM 635 N N . LEU A 1 100 ? -2.508 22.599 10.077 1.00 48.57 98 LEU A N 1
ATOM 636 C CA . LEU A 1 100 ? -1.768 21.924 9.011 1.00 47.67 98 LEU A CA 1
ATOM 637 C C . LEU A 1 100 ? -2.586 20.818 8.366 1.00 48.01 98 LEU A C 1
ATOM 638 O O . LEU A 1 100 ? -3.282 20.061 9.059 1.00 47.01 98 LEU A O 1
ATOM 643 N N . SER A 1 101 ? -2.466 20.726 7.039 1.00 48.58 99 SER A N 1
ATOM 644 C CA . SER A 1 101 ? -3.027 19.631 6.219 1.00 48.86 99 SER A CA 1
ATOM 645 C C . SER A 1 101 ? -2.767 18.285 6.876 1.00 48.13 99 SER A C 1
ATOM 646 O O . SER A 1 101 ? -1.685 18.086 7.416 1.00 48.08 99 SER A O 1
ATOM 649 N N . PRO A 1 102 ? -3.739 17.340 6.817 1.00 48.14 100 PRO A N 1
ATOM 650 C CA . PRO A 1 102 ? -3.486 15.985 7.322 1.00 47.36 100 PRO A CA 1
ATOM 651 C C . PRO A 1 102 ? -2.307 15.323 6.611 1.00 47.26 100 PRO A C 1
ATOM 652 O O . PRO A 1 102 ? -1.597 14.510 7.198 1.00 47.30 100 PRO A O 1
ATOM 656 N N . SER A 1 103 ? -2.082 15.689 5.357 1.00 47.14 101 SER A N 1
ATOM 657 C CA . SER A 1 103 ? -0.960 15.157 4.603 1.00 47.89 101 SER A CA 1
ATOM 658 C C . SER A 1 103 ? 0.445 15.617 5.111 1.00 46.92 101 SER A C 1
ATOM 659 O O . SER A 1 103 ? 1.451 15.071 4.685 1.00 47.05 101 SER A O 1
ATOM 662 N N . ILE A 1 104 ? 0.511 16.581 6.033 1.00 46.56 102 ILE A N 1
ATOM 663 C CA . ILE A 1 104 ? 1.787 16.931 6.707 1.00 45.98 102 ILE A CA 1
ATOM 6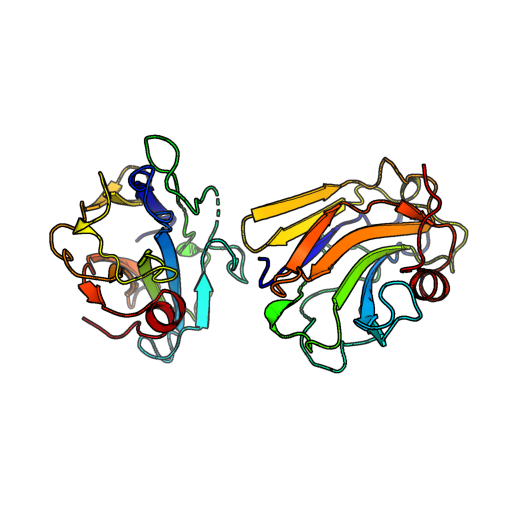64 C C . ILE A 1 104 ? 1.768 16.322 8.116 1.00 45.89 102 ILE A C 1
ATOM 665 O O . ILE A 1 104 ? 0.878 16.617 8.908 1.00 46.45 102 ILE A O 1
ATOM 670 N N . ALA A 1 105 ? 2.757 15.500 8.436 1.00 44.84 103 ALA A N 1
ATOM 671 C CA . ALA A 1 105 ? 2.736 14.755 9.686 1.00 43.57 103 ALA A CA 1
ATOM 672 C C . ALA A 1 105 ? 3.955 14.963 10.565 1.00 42.48 103 ALA A C 1
ATOM 673 O O . ALA A 1 105 ? 4.047 14.379 11.678 1.00 41.21 103 ALA A O 1
ATOM 675 N N . ARG A 1 106 ? 4.894 15.777 10.078 1.00 41.98 104 ARG A N 1
ATOM 676 C CA . ARG A 1 106 ? 6.099 16.067 10.833 1.00 41.88 104 ARG A CA 1
ATOM 677 C C . ARG A 1 106 ? 6.587 17.478 10.514 1.00 42.84 104 ARG A C 1
ATOM 678 O O . ARG A 1 106 ? 6.565 17.902 9.341 1.00 42.73 104 ARG A O 1
ATOM 686 N N . VAL A 1 107 ? 7.004 18.187 11.566 1.00 42.54 105 VAL A N 1
ATOM 687 C CA . VAL A 1 107 ? 7.610 19.486 11.460 1.00 44.02 105 VAL A CA 1
ATOM 688 C C . VAL A 1 107 ? 8.906 19.499 12.273 1.00 44.17 105 VAL A C 1
ATOM 689 O O . VAL A 1 107 ? 8.945 19.004 13.406 1.00 43.96 105 VAL A O 1
ATOM 693 N N . ILE A 1 108 ? 9.974 20.039 11.702 1.00 43.38 106 ILE A N 1
ATOM 694 C CA . ILE A 1 108 ? 11.154 20.246 12.490 1.00 43.67 106 ILE A CA 1
ATOM 695 C C . ILE A 1 108 ? 11.626 21.671 12.455 1.00 43.55 106 ILE A C 1
ATOM 696 O O . ILE A 1 108 ? 11.598 22.316 11.411 1.00 41.70 106 ILE A O 1
ATOM 701 N N . VAL A 1 109 ? 12.013 22.181 13.615 1.00 42.36 107 VAL A N 1
ATOM 702 C CA . VAL A 1 109 ? 12.444 23.595 13.673 1.00 43.08 107 VAL A CA 1
ATOM 703 C C . VAL A 1 109 ? 13.843 23.636 14.255 1.00 42.20 107 VAL A C 1
ATOM 704 O O . VAL A 1 109 ? 14.185 22.824 15.105 1.00 41.34 107 VAL A O 1
ATOM 708 N N . GLY A 1 110 ? 14.650 24.554 13.740 1.00 41.29 108 GLY A N 1
ATOM 709 C CA . GLY A 1 110 ? 16.025 24.722 14.168 1.00 40.46 108 GLY A CA 1
ATOM 710 C C . GLY A 1 110 ? 16.478 26.170 13.991 1.00 41.79 108 GLY A C 1
ATOM 711 O O . GLY A 1 110 ? 15.662 27.076 13.692 1.00 41.22 108 GLY A O 1
ATOM 712 N N . VAL A 1 111 ? 17.755 26.381 14.221 1.00 41.46 109 VAL A N 1
ATOM 713 C CA . VAL A 1 111 ? 18.354 27.688 14.158 1.00 41.84 109 VAL A CA 1
ATOM 714 C C . VAL A 1 111 ? 19.636 27.555 13.362 1.00 42.47 109 VAL A C 1
ATOM 715 O O . VAL A 1 111 ? 20.463 26.660 13.602 1.00 43.03 109 VAL A O 1
ATOM 719 N N . ALA A 1 112 ? 19.798 28.445 12.391 1.00 42.94 110 ALA A N 1
ATOM 720 C CA . ALA A 1 112 ? 20.999 28.466 11.559 1.00 42.65 110 ALA A CA 1
ATOM 721 C C . ALA A 1 112 ? 21.769 29.792 11.657 1.00 42.34 110 ALA A C 1
ATOM 722 O O . ALA A 1 112 ? 21.161 30.865 11.693 1.00 42.46 110 ALA A O 1
ATOM 724 N N . ILE A 1 113 ? 23.096 29.701 11.689 1.00 41.93 111 ILE A N 1
ATOM 725 C CA . ILE A 1 113 ? 23.964 30.883 11.666 1.00 42.22 111 ILE A CA 1
ATOM 726 C C . ILE A 1 113 ? 24.434 31.113 10.248 1.00 42.85 111 ILE A C 1
ATOM 727 O O . ILE A 1 113 ? 24.917 30.179 9.602 1.00 44.50 111 ILE A O 1
ATOM 732 N N . HIS A 1 114 ? 24.311 32.343 9.749 1.00 43.24 112 HIS A N 1
ATOM 733 C CA . HIS A 1 114 ? 24.917 32.692 8.447 1.00 44.46 112 HIS A CA 1
ATOM 734 C C . HIS A 1 114 ? 26.432 32.587 8.430 1.00 44.97 112 HIS A C 1
ATOM 735 O O . HIS A 1 114 ? 27.129 32.931 9.408 1.00 44.39 112 HIS A O 1
ATOM 742 N N . GLN A 1 115 ? 26.940 32.071 7.314 1.00 46.40 113 GLN A N 1
ATOM 743 C CA . GLN A 1 115 ? 28.333 31.685 7.230 1.00 47.22 113 GLN A CA 1
ATOM 744 C C . GLN A 1 115 ? 29.125 32.558 6.260 1.00 48.90 113 GLN A C 1
ATOM 745 O O . GLN A 1 115 ? 30.306 32.309 6.034 1.00 49.44 113 GLN A O 1
ATOM 751 N N . ASP A 1 116 ? 28.489 33.591 5.718 1.00 50.45 114 ASP A N 1
ATOM 752 C CA . ASP A 1 116 ? 29.076 34.381 4.632 1.00 52.55 114 ASP A CA 1
ATOM 753 C C . ASP A 1 116 ? 30.189 35.333 5.054 1.00 53.20 114 ASP A C 1
ATOM 754 O O . ASP A 1 116 ? 30.915 35.866 4.210 1.00 53.59 114 ASP A O 1
ATOM 759 N N . ASN A 1 117 ? 30.346 35.524 6.359 1.00 53.53 115 ASN A N 1
ATOM 760 C CA . ASN A 1 117 ? 31.470 36.275 6.887 1.00 53.90 115 ASN A CA 1
ATOM 761 C C . ASN A 1 117 ? 32.504 35.364 7.552 1.00 53.38 115 ASN A C 1
ATOM 762 O O . ASN A 1 117 ? 33.241 35.798 8.420 1.00 53.98 115 ASN A O 1
ATOM 767 N N . GLY A 1 118 ? 32.547 34.101 7.129 1.00 52.66 116 GLY A N 1
ATOM 768 C CA . GLY A 1 118 ? 33.463 33.111 7.701 1.00 51.47 116 GLY A CA 1
ATOM 769 C C . GLY A 1 118 ? 32.780 32.075 8.589 1.00 50.15 116 GLY A C 1
ATOM 770 O O . GLY A 1 118 ? 31.638 32.283 9.042 1.00 50.11 116 GLY A O 1
ATOM 771 N N . HIS A 1 119 ? 33.494 30.971 8.843 1.00 48.85 117 HIS A N 1
ATOM 772 C CA . HIS A 1 119 ? 33.008 29.858 9.677 1.00 48.29 117 HIS A CA 1
ATOM 773 C C . HIS A 1 119 ? 32.590 30.301 11.086 1.00 47.94 117 HIS A C 1
ATOM 774 O O . HIS A 1 119 ? 33.433 30.702 11.889 1.00 47.40 117 HIS A O 1
ATOM 781 N N . LYS A 1 120 ? 31.289 30.216 11.382 1.00 46.98 118 LYS A N 1
ATOM 782 C CA . LYS A 1 120 ? 30.780 30.751 12.649 1.00 46.56 118 LYS A CA 1
ATOM 783 C C . LYS A 1 120 ? 29.825 29.776 13.363 1.00 46.35 118 LYS A C 1
ATOM 784 O O . LYS A 1 120 ? 28.857 29.290 12.783 1.00 45.34 118 LYS A O 1
ATOM 790 N N . THR A 1 121 ? 30.125 29.484 14.626 1.00 46.21 119 THR A N 1
ATOM 791 C CA . THR A 1 121 ? 29.364 28.495 15.393 1.00 45.68 119 THR A CA 1
ATOM 792 C C . THR A 1 121 ? 28.607 29.180 16.549 1.00 44.99 119 THR A C 1
ATOM 793 O O . THR A 1 121 ? 28.772 30.378 16.779 1.00 44.48 119 THR A O 1
ATOM 797 N N . PHE A 1 122 ? 27.791 28.408 17.269 1.00 44.28 120 PHE A N 1
ATOM 798 C CA . PHE A 1 122 ? 27.024 28.898 18.415 1.00 44.09 120 PHE A CA 1
ATOM 799 C C . PHE A 1 122 ? 27.919 29.385 19.546 1.00 44.90 120 PHE A C 1
ATOM 800 O O . PHE A 1 122 ? 27.517 30.279 20.323 1.00 44.54 120 PHE A O 1
ATOM 808 N N . ASP A 1 123 ? 29.116 28.801 19.627 1.00 45.88 121 ASP A N 1
ATOM 809 C CA . ASP A 1 123 ? 30.148 29.189 20.611 1.00 46.74 121 ASP A CA 1
ATOM 810 C C . ASP A 1 123 ? 30.748 30.562 20.338 1.00 46.74 121 ASP A C 1
ATOM 811 O O . ASP A 1 123 ? 31.185 31.224 21.269 1.00 46.90 121 ASP A O 1
ATOM 816 N N . ASP A 1 124 ? 30.769 30.966 19.062 1.00 47.12 122 ASP A N 1
ATOM 817 C CA . ASP A 1 124 ? 31.208 32.305 18.624 1.00 47.13 122 ASP A CA 1
ATOM 818 C C . ASP A 1 124 ? 30.209 33.450 18.901 1.00 46.97 122 ASP A C 1
ATOM 819 O O . ASP A 1 124 ? 30.546 34.617 18.684 1.00 46.94 122 ASP A O 1
ATOM 824 N N . VAL A 1 125 ? 28.997 33.126 19.351 1.00 46.43 123 VAL A N 1
ATOM 825 C CA . VAL A 1 125 ? 27.924 34.130 19.469 1.00 46.66 123 VAL A CA 1
ATOM 826 C C . VAL A 1 125 ? 27.370 34.123 20.903 1.00 47.26 123 VAL A C 1
ATOM 827 O O . VAL A 1 125 ? 26.888 33.077 21.382 1.00 47.12 123 VAL A O 1
ATOM 831 N N . SER A 1 126 ? 27.439 35.270 21.591 1.00 47.30 124 SER A N 1
ATOM 832 C CA . SER A 1 126 ? 27.083 35.312 23.019 1.00 46.87 124 SER A CA 1
ATOM 833 C C . SER A 1 126 ? 25.581 35.396 23.306 1.00 46.76 124 SER A C 1
ATOM 834 O O . SER A 1 126 ? 24.797 36.001 22.550 1.00 46.70 124 SER A O 1
ATOM 837 N N . ASN A 1 127 ? 25.186 34.699 24.367 1.00 45.79 125 ASN A N 1
ATOM 838 C CA . ASN A 1 127 ? 23.822 34.693 24.833 1.00 45.58 125 ASN A CA 1
ATOM 839 C C . ASN A 1 127 ? 22.833 34.258 23.775 1.00 45.60 125 ASN A C 1
ATOM 840 O O . ASN A 1 127 ? 21.767 34.855 23.615 1.00 44.62 125 ASN A O 1
ATOM 845 N N . THR A 1 128 ? 23.221 33.216 23.030 1.00 45.55 126 THR A N 1
ATOM 846 C CA . THR A 1 128 ? 22.333 32.561 22.111 1.00 44.95 126 THR A CA 1
ATOM 847 C C . THR A 1 128 ? 21.379 31.740 22.944 1.00 45.79 126 THR A C 1
ATOM 848 O O . THR A 1 128 ? 21.823 30.967 23.802 1.00 46.06 126 THR A O 1
ATOM 852 N N . GLY A 1 129 ? 20.075 31.917 22.701 1.00 45.89 127 GLY A N 1
ATOM 853 C CA . GLY A 1 129 ? 19.046 31.179 23.447 1.00 45.89 127 GLY A CA 1
ATOM 854 C C . GLY A 1 129 ? 17.771 30.964 22.656 1.00 46.71 127 GLY A C 1
ATOM 855 O O . GLY A 1 129 ? 17.375 31.799 21.834 1.00 48.14 127 GLY A O 1
ATOM 856 N N . VAL A 1 130 ? 17.105 29.859 22.926 1.00 45.50 128 VAL A N 1
ATOM 857 C CA . VAL A 1 130 ? 15.833 29.550 22.300 1.00 45.94 128 VAL A CA 1
ATOM 858 C C . VAL A 1 130 ? 14.836 29.066 23.370 1.00 45.70 128 VAL A C 1
ATOM 859 O O . VAL A 1 130 ? 15.221 28.444 24.369 1.00 44.56 128 VAL A O 1
ATOM 863 N N . VAL A 1 131 ? 13.564 29.384 23.174 1.00 46.25 129 VAL A N 1
ATOM 864 C CA . VAL A 1 131 ? 12.502 28.840 24.014 1.00 46.51 129 VAL A CA 1
ATOM 865 C C . VAL A 1 131 ? 11.373 28.342 23.121 1.00 46.54 129 VAL A C 1
ATOM 866 O O . VAL A 1 131 ? 10.899 29.082 22.242 1.00 46.97 129 VAL A O 1
ATOM 870 N N . VAL A 1 132 ? 10.961 27.086 23.346 1.00 46.01 130 VAL A N 1
ATOM 871 C CA . VAL A 1 132 ? 9.855 26.478 22.653 1.00 45.51 130 VAL A CA 1
ATOM 872 C C . VAL A 1 132 ? 8.699 26.337 23.658 1.00 45.43 130 VAL A C 1
ATOM 873 O O . VAL A 1 132 ? 8.879 25.791 24.746 1.00 45.58 130 VAL A O 1
ATOM 877 N N . ALA A 1 133 ? 7.516 26.827 23.310 1.00 44.75 131 ALA A N 1
ATOM 878 C CA . ALA A 1 133 ? 6.391 26.784 24.275 1.00 44.67 131 ALA A CA 1
ATOM 879 C C . ALA A 1 133 ? 5.070 26.554 23.598 1.00 44.97 131 ALA A C 1
ATOM 880 O O . ALA A 1 133 ? 4.918 26.874 22.421 1.00 45.15 131 ALA A O 1
ATOM 882 N N . GLU A 1 134 ? 4.105 26.016 24.354 1.00 44.20 132 GLU A N 1
ATOM 883 C CA . GLU A 1 134 ? 2.711 26.079 23.942 1.00 44.85 132 GLU A CA 1
ATOM 884 C C . GLU A 1 134 ? 1.995 27.092 24.846 1.00 44.39 132 GLU A C 1
ATOM 885 O O . GLU A 1 134 ? 1.657 26.780 26.002 1.00 43.31 132 GLU A O 1
ATOM 891 N N . GLY A 1 135 ? 1.783 28.306 24.338 1.00 43.43 133 GLY A N 1
ATOM 892 C CA . GLY A 1 135 ? 1.258 29.366 25.188 1.00 42.83 133 GLY A CA 1
ATOM 893 C C . GLY A 1 135 ? 2.176 29.542 26.380 1.00 43.25 133 GLY A C 1
ATOM 894 O O . GLY A 1 135 ? 3.389 29.787 26.227 1.00 43.96 133 GLY A O 1
ATOM 895 N N . TYR A 1 136 ? 1.606 29.411 27.565 1.00 43.49 134 TYR A N 1
ATOM 896 C CA . TYR A 1 136 ? 2.361 29.435 28.825 1.00 44.59 134 TYR A CA 1
ATOM 897 C C . TYR A 1 136 ? 3.014 28.119 29.312 1.00 45.83 134 TYR A C 1
ATOM 898 O O . TYR A 1 136 ? 3.614 28.101 30.394 1.00 46.44 134 TYR A O 1
ATOM 907 N N . ARG A 1 137 ? 2.895 27.033 28.545 1.00 46.70 135 ARG A N 1
ATOM 908 C CA . ARG A 1 137 ? 3.599 25.783 28.895 1.00 47.45 135 ARG A CA 1
ATOM 909 C C . ARG A 1 137 ? 4.965 25.707 28.210 1.00 47.36 135 ARG A C 1
ATOM 910 O O . ARG A 1 137 ? 5.034 25.537 26.992 1.00 45.93 135 ARG A O 1
ATOM 918 N N . GLU A 1 138 ? 6.042 25.861 28.985 1.00 47.54 136 GLU A N 1
ATOM 919 C CA . GLU A 1 138 ? 7.375 25.763 28.439 1.00 48.64 136 GLU A CA 1
ATOM 920 C C . GLU A 1 138 ? 7.666 24.338 27.966 1.00 47.87 136 GLU A C 1
ATOM 921 O O . GLU A 1 138 ? 7.503 23.398 28.730 1.00 46.53 136 GLU A O 1
ATOM 927 N N . LEU A 1 139 ? 8.111 24.196 26.716 1.00 46.91 137 LEU A N 1
ATOM 928 C CA . LEU A 1 139 ? 8.500 22.873 26.186 1.00 46.55 137 LEU A CA 1
ATOM 929 C C . LEU A 1 139 ? 10.003 22.648 26.236 1.00 45.96 137 LEU A C 1
ATOM 930 O O . LEU A 1 139 ? 10.474 21.601 26.657 1.00 45.43 137 LEU A O 1
ATOM 935 N N . LEU A 1 140 ? 10.759 23.671 25.867 1.00 45.72 138 LEU A N 1
ATOM 936 C CA . LEU A 1 140 ? 12.205 23.582 25.847 1.00 45.97 138 LEU A CA 1
ATOM 937 C C . LEU A 1 140 ? 12.778 24.979 26.033 1.00 46.07 138 LEU A C 1
ATOM 938 O O . LEU A 1 140 ? 12.249 25.910 25.450 1.00 44.42 138 LEU A O 1
ATOM 943 N N . THR A 1 141 ? 13.832 25.100 26.859 1.00 47.01 139 THR A N 1
ATOM 944 C CA . THR A 1 141 ? 14.756 26.270 26.876 1.00 47.55 139 THR A CA 1
ATOM 945 C C . THR A 1 141 ? 16.177 25.736 26.655 1.00 47.87 139 THR A C 1
ATOM 946 O O . THR A 1 141 ? 16.579 24.774 27.310 1.00 49.00 139 THR A O 1
ATOM 950 N N . ASP A 1 142 ? 16.938 26.349 25.750 1.0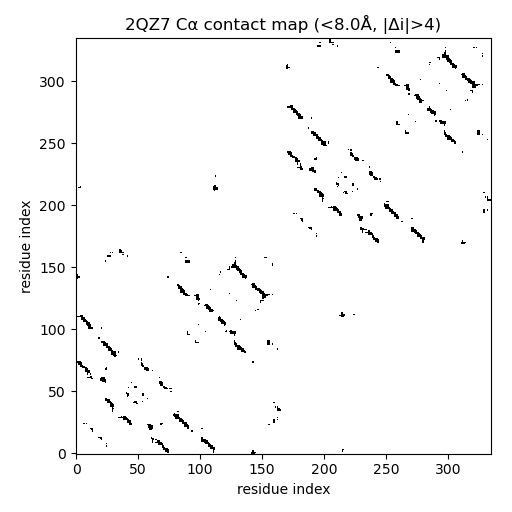0 47.68 140 ASP A N 1
ATOM 951 C CA . ASP A 1 142 ? 18.313 25.928 25.455 1.00 47.39 140 ASP A CA 1
ATOM 952 C C . ASP A 1 142 ? 19.257 27.085 25.096 1.00 46.95 140 ASP A C 1
ATOM 953 O O . ASP A 1 142 ? 18.866 28.017 24.408 1.00 46.46 140 ASP A O 1
ATOM 958 N N . GLY A 1 143 ? 20.517 26.969 25.502 1.00 46.37 141 GLY A N 1
ATOM 959 C CA . GLY A 1 143 ? 21.546 27.933 25.132 1.00 46.52 141 GLY A CA 1
ATOM 960 C C . GLY A 1 143 ? 22.554 27.432 24.115 1.00 46.27 141 GLY A C 1
ATOM 961 O O . GLY A 1 143 ? 23.606 28.059 23.914 1.00 46.33 141 GLY A O 1
ATOM 962 N N . PHE A 1 144 ? 22.250 26.284 23.501 1.00 46.10 142 PHE A N 1
ATOM 963 C CA . PHE A 1 144 ? 23.074 25.673 22.444 1.00 45.83 142 PHE A CA 1
ATOM 964 C C . PHE A 1 144 ? 24.459 25.202 22.906 1.00 46.46 142 PHE A C 1
ATOM 965 O O . PHE A 1 144 ? 25.383 25.038 22.083 1.00 45.48 142 PHE A O 1
ATOM 973 N N . GLU A 1 145 ? 24.590 24.958 24.212 1.00 47.16 143 GLU A N 1
ATOM 974 C CA . GLU A 1 145 ? 25.848 24.530 24.794 1.00 47.78 143 GLU A CA 1
ATOM 975 C C . GLU A 1 145 ? 26.270 23.177 24.243 1.00 48.48 143 GLU A C 1
ATOM 976 O O . GLU A 1 145 ? 27.452 22.938 24.011 1.00 48.42 143 GLU A O 1
ATOM 982 N N . ARG A 1 146 ? 25.293 22.307 24.006 1.00 48.85 144 ARG A N 1
ATOM 983 C CA . ARG A 1 146 ? 25.559 20.964 23.517 1.00 49.46 144 ARG A CA 1
ATOM 984 C C . ARG A 1 146 ? 26.024 20.932 22.068 1.00 48.86 144 ARG A C 1
ATOM 985 O O . ARG A 1 146 ? 26.570 19.928 21.606 1.00 48.64 144 ARG A O 1
ATOM 993 N N . VAL A 1 147 ? 25.783 22.030 21.361 1.00 47.83 145 VAL A N 1
ATOM 994 C CA . VAL A 1 147 ? 26.085 22.147 19.948 1.00 47.12 145 VAL A CA 1
ATOM 995 C C . VAL A 1 147 ? 26.966 23.385 19.699 1.00 47.11 145 VAL A C 1
ATOM 996 O O . VAL A 1 147 ? 26.815 24.066 18.676 1.00 47.03 145 VAL A O 1
ATOM 1000 N N . ALA A 1 148 ? 27.891 23.649 20.634 1.00 46.57 146 ALA A N 1
ATOM 1001 C CA . ALA A 1 148 ? 28.799 24.811 20.578 1.00 46.10 146 ALA A CA 1
ATOM 1002 C C . ALA A 1 148 ? 29.589 24.894 19.274 1.00 45.80 146 ALA A C 1
ATOM 1003 O O . ALA A 1 148 ? 29.787 25.993 18.744 1.00 45.78 146 ALA A O 1
ATOM 1005 N N . GLY A 1 149 ? 30.026 23.735 18.761 1.00 44.97 147 GLY A N 1
ATOM 1006 C CA . GLY A 1 149 ? 30.780 23.667 17.503 1.00 43.75 147 GLY A CA 1
ATOM 1007 C C . GLY A 1 149 ? 29.985 23.728 16.194 1.00 43.59 147 GLY A C 1
ATOM 1008 O O . GLY A 1 149 ? 30.570 23.732 15.116 1.00 42.97 147 GLY A O 1
ATOM 1009 N N . ALA A 1 150 ? 28.655 23.806 16.280 1.00 43.24 148 ALA A N 1
ATOM 1010 C CA . ALA A 1 150 ? 27.787 23.706 15.107 1.00 42.30 148 ALA A CA 1
ATOM 1011 C C . ALA A 1 150 ? 27.515 25.059 14.467 1.00 42.10 148 ALA A C 1
ATOM 1012 O O . ALA A 1 150 ? 27.460 26.069 15.154 1.00 40.96 148 ALA A O 1
ATOM 1014 N N . THR A 1 151 ? 27.284 25.057 13.154 1.00 42.01 149 THR A N 1
ATOM 1015 C CA . THR A 1 151 ? 26.881 26.262 12.418 1.00 41.50 149 THR A CA 1
ATOM 1016 C C . THR A 1 151 ? 25.354 26.406 12.395 1.00 42.20 149 THR A C 1
ATOM 1017 O O . THR A 1 151 ? 24.789 27.483 12.183 1.00 41.02 149 THR A O 1
ATOM 1021 N N . ALA A 1 152 ? 24.691 25.292 12.636 1.00 41.89 150 ALA A N 1
ATOM 1022 C CA . ALA A 1 152 ? 23.249 25.234 12.616 1.00 42.70 150 ALA A CA 1
ATOM 1023 C C . ALA A 1 152 ? 22.825 24.080 13.527 1.00 42.50 150 ALA A C 1
ATOM 1024 O O . ALA A 1 152 ? 23.633 23.179 13.801 1.00 43.04 150 ALA A O 1
ATOM 1026 N N . ALA A 1 153 ? 21.587 24.118 14.010 1.00 42.60 151 ALA A N 1
ATOM 1027 C CA . ALA A 1 153 ? 21.058 23.064 14.901 1.00 43.06 151 ALA A CA 1
ATOM 1028 C C . ALA A 1 153 ? 19.555 22.907 14.841 1.00 43.22 151 ALA A C 1
ATOM 1029 O O . ALA A 1 153 ? 18.822 23.893 14.883 1.00 43.95 151 ALA A O 1
ATOM 1031 N N . THR A 1 154 ? 19.070 21.668 14.826 1.00 43.13 152 THR A N 1
ATOM 1032 C CA . THR A 1 154 ? 17.619 21.457 15.061 1.00 43.04 152 THR A CA 1
ATOM 1033 C C . THR A 1 154 ? 17.417 21.644 16.558 1.00 43.56 152 THR A C 1
ATOM 1034 O O . THR A 1 154 ? 18.380 21.443 17.327 1.00 42.51 152 THR A O 1
ATOM 1038 N N . VAL A 1 155 ? 16.218 22.070 16.986 1.00 43.14 153 VAL A N 1
ATOM 1039 C CA . VAL A 1 155 ? 15.924 22.147 18.412 1.00 44.37 153 VAL A CA 1
ATOM 1040 C C . VAL A 1 155 ? 14.670 21.321 18.807 1.00 44.68 153 VAL A C 1
ATOM 1041 O O . VAL A 1 155 ? 14.606 20.826 19.946 1.00 44.49 153 VAL A O 1
ATOM 1045 N N . ALA A 1 156 ? 13.690 21.170 17.895 1.00 44.37 154 ALA A N 1
ATOM 1046 C CA . ALA A 1 156 ? 12.402 20.546 18.276 1.00 44.35 154 ALA A CA 1
ATOM 1047 C C . ALA A 1 156 ? 11.748 19.841 17.105 1.00 45.05 154 ALA A C 1
ATOM 1048 O O . ALA A 1 156 ? 11.817 20.316 15.954 1.00 43.95 154 ALA A O 1
ATOM 1050 N N . GLU A 1 157 ? 11.073 18.739 17.409 1.00 43.37 155 GLU A N 1
ATOM 1051 C CA . GLU A 1 157 ? 10.338 17.990 16.405 1.00 44.36 155 GLU A CA 1
ATOM 1052 C C . GLU A 1 157 ? 8.859 17.920 16.826 1.00 44.11 155 GLU A C 1
ATOM 1053 O O . GLU A 1 157 ? 8.573 17.593 17.976 1.00 43.89 155 GLU A O 1
ATOM 1059 N N . PHE A 1 158 ? 7.940 18.222 15.911 1.00 43.97 156 PHE A N 1
ATOM 1060 C CA . PHE A 1 158 ? 6.518 17.958 16.120 1.00 43.37 156 PHE A CA 1
ATOM 1061 C C . PHE A 1 158 ? 6.076 16.875 15.129 1.00 44.24 156 PHE A C 1
ATOM 1062 O O . PHE A 1 158 ? 6.411 16.931 13.932 1.00 43.86 156 PHE A O 1
ATOM 1070 N N . THR A 1 159 ? 5.374 15.861 15.646 1.00 44.71 157 THR A N 1
ATOM 1071 C CA . THR A 1 159 ? 4.873 14.744 14.841 1.00 44.74 157 THR A CA 1
ATOM 1072 C C . THR A 1 159 ? 3.451 14.424 15.285 1.00 45.71 157 THR A C 1
ATOM 1073 O O . THR A 1 159 ? 3.088 14.662 16.450 1.00 45.08 157 THR A O 1
ATOM 1077 N N . ARG A 1 160 ? 2.646 13.903 14.358 1.00 47.04 158 ARG A N 1
ATOM 1078 C CA . ARG A 1 160 ? 1.275 13.461 14.660 1.00 48.52 158 ARG A CA 1
ATOM 1079 C C . ARG A 1 160 ? 1.182 12.034 15.254 1.00 49.60 158 ARG A C 1
ATOM 1080 O O . ARG A 1 160 ? 1.905 11.101 14.852 1.00 48.40 158 ARG A O 1
ATOM 1088 N N . ASN A 1 161 ? 0.252 11.884 16.197 1.00 50.44 159 ASN A N 1
A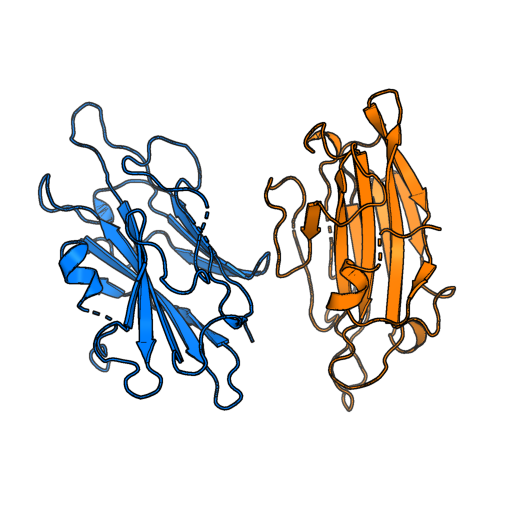TOM 1089 C CA . ASN A 1 161 ? -0.183 10.581 16.707 1.00 51.39 159 ASN A CA 1
ATOM 1090 C C . ASN A 1 161 ? -0.858 9.696 15.673 1.00 51.75 159 ASN A C 1
ATOM 1091 O O . ASN A 1 161 ? -1.095 10.099 14.529 1.00 51.43 159 ASN A O 1
ATOM 1096 N N . ALA A 1 162 ? -1.170 8.469 16.095 1.00 52.72 160 ALA A N 1
ATOM 1097 C CA . ALA A 1 162 ? -2.128 7.647 15.371 1.00 53.25 160 ALA A CA 1
ATOM 1098 C C . ALA A 1 162 ? -3.477 8.383 15.348 1.00 53.62 160 ALA A C 1
ATOM 1099 O O . ALA A 1 162 ? -4.143 8.450 14.302 1.00 54.69 160 ALA A O 1
ATOM 1101 N N . SER A 1 163 ? -3.858 8.965 16.487 1.00 53.38 161 SER A N 1
ATOM 1102 C CA . SER A 1 163 ? -5.101 9.743 16.579 1.00 53.36 161 SER A CA 1
ATOM 1103 C C . SER A 1 163 ? -4.984 11.139 15.937 1.00 53.05 161 SER A C 1
ATOM 1104 O O . SER A 1 163 ? -5.970 11.882 15.852 1.00 53.01 161 SER A O 1
ATOM 1107 N N . GLY A 1 164 ? -3.772 11.495 15.505 1.00 52.72 162 GLY A N 1
ATOM 1108 C CA . GLY A 1 164 ? -3.564 12.692 14.701 1.00 51.65 162 GLY A CA 1
ATOM 1109 C C . GLY A 1 164 ? -3.140 13.882 15.522 1.00 50.92 162 GLY A C 1
ATOM 1110 O O . GLY A 1 164 ? -2.838 14.939 14.973 1.00 51.19 162 GLY A O 1
ATOM 1111 N N . ALA A 1 165 ? -3.134 13.730 16.846 1.00 50.25 163 ALA A N 1
ATOM 1112 C CA . ALA A 1 165 ? -2.653 14.812 17.716 1.00 48.52 163 ALA A CA 1
ATOM 1113 C C . ALA A 1 165 ? -1.136 15.001 17.623 1.00 47.58 163 ALA A C 1
ATOM 1114 O O . ALA A 1 165 ? -0.380 14.022 17.575 1.00 46.86 163 ALA A O 1
ATOM 1116 N N . TRP A 1 166 ? -0.732 16.273 17.609 1.00 45.89 164 TRP A N 1
ATOM 1117 C CA . TRP A 1 166 ? 0.660 16.707 17.616 1.00 45.61 164 TRP A CA 1
ATOM 1118 C C . TRP A 1 166 ? 1.383 16.568 18.937 1.00 45.36 164 TRP A C 1
ATOM 1119 O O . TRP A 1 166 ? 0.908 17.028 19.970 1.00 45.69 164 TRP A O 1
ATOM 1130 N N . GLU A 1 167 ? 2.571 15.979 18.867 1.00 45.53 165 GLU A N 1
ATOM 1131 C CA . GLU A 1 167 ? 3.434 15.815 20.025 1.00 45.80 165 GLU A CA 1
ATOM 1132 C C . GLU A 1 167 ? 4.788 16.462 19.800 1.00 45.59 165 GLU A C 1
ATOM 1133 O O . GLU A 1 167 ? 5.223 16.618 18.666 1.00 45.98 165 GLU A O 1
ATOM 1139 N N . PHE A 1 168 ? 5.419 16.879 20.897 1.00 44.72 166 PHE A N 1
ATOM 1140 C CA . PHE A 1 168 ? 6.699 17.535 20.862 1.00 44.64 166 PHE A CA 1
ATOM 1141 C C . PHE A 1 168 ? 7.782 16.546 21.266 1.00 44.34 166 PHE A C 1
ATOM 1142 O O . PHE A 1 168 ? 7.567 15.681 22.101 1.00 42.63 166 PHE A O 1
ATOM 1150 N N . ARG A 1 169 ? 8.945 16.682 20.656 1.00 43.52 167 ARG A N 1
ATOM 1151 C CA . ARG A 1 169 ? 10.137 16.032 21.164 1.00 44.74 167 ARG A CA 1
ATOM 1152 C C . ARG A 1 169 ? 11.289 16.987 21.049 1.00 44.90 167 ARG A C 1
ATOM 1153 O O . ARG A 1 169 ? 11.425 17.675 20.036 1.00 45.07 167 ARG A O 1
ATOM 1161 N N . GLU A 1 170 ? 12.096 17.038 22.097 1.00 45.01 168 GLU A N 1
ATOM 1162 C CA . GLU A 1 170 ? 13.340 17.754 22.057 1.00 46.15 168 GLU A CA 1
ATOM 1163 C C . GLU A 1 170 ? 14.219 17.097 20.986 1.00 46.02 168 GLU A C 1
ATOM 1164 O O . GLU A 1 170 ? 14.366 15.881 20.958 1.00 45.07 168 GLU A O 1
ATOM 1170 N N . ALA A 1 171 ? 14.785 17.901 20.089 1.00 45.29 169 ALA A N 1
ATOM 1171 C CA . ALA A 1 171 ? 15.617 17.333 19.043 1.00 45.41 169 ALA A CA 1
ATOM 1172 C C . ALA A 1 171 ? 16.776 18.279 18.768 1.00 45.76 169 ALA A C 1
ATOM 1173 O O . ALA A 1 171 ? 16.916 18.834 17.665 1.00 45.76 169 ALA A O 1
ATOM 1175 N N . VAL A 1 172 ? 17.602 18.475 19.792 1.00 46.03 170 VAL A N 1
ATOM 1176 C CA . VAL A 1 172 ? 18.769 19.361 19.688 1.00 46.13 170 VAL A CA 1
ATOM 1177 C C . VAL A 1 172 ? 19.924 18.571 19.079 1.00 45.66 170 VAL A C 1
ATOM 1178 O O . VAL A 1 172 ? 20.475 17.675 19.710 1.00 44.42 170 VAL A O 1
ATOM 1182 N N . ARG A 1 173 ? 20.295 18.911 17.850 1.00 45.54 171 ARG A N 1
ATOM 1183 C CA . ARG A 1 173 ? 21.325 18.161 17.115 1.00 45.59 171 ARG A CA 1
ATOM 1184 C C . ARG A 1 173 ? 22.102 19.170 16.285 1.00 45.17 171 ARG A C 1
ATOM 1185 O O . ARG A 1 173 ? 21.501 20.007 15.606 1.00 44.37 171 ARG A O 1
ATOM 1193 N N . GLY A 1 174 ? 23.427 19.110 16.343 1.00 44.34 172 GLY A N 1
ATOM 1194 C CA . GLY A 1 174 ? 24.252 20.057 15.600 1.00 44.66 172 GLY A CA 1
ATOM 1195 C C . GLY A 1 174 ? 24.529 19.655 14.155 1.00 44.96 172 GLY A C 1
ATOM 1196 O O . GLY A 1 174 ? 24.589 18.471 13.840 1.00 45.36 172 GLY A O 1
ATOM 1197 N N . PHE A 1 175 ? 24.738 20.650 13.290 1.00 44.70 173 PHE A N 1
ATOM 1198 C CA . PHE A 1 175 ? 25.081 20.443 11.869 1.00 43.86 173 PHE A CA 1
ATOM 1199 C C . PHE A 1 175 ? 26.194 21.418 11.476 1.00 44.94 173 PHE A C 1
ATOM 1200 O O . PHE A 1 175 ? 26.494 22.366 12.224 1.00 43.98 173 PHE A O 1
ATOM 1208 N N . ASP A 1 176 ? 26.766 21.227 10.283 1.00 45.88 174 ASP A N 1
ATOM 1209 C CA . ASP A 1 176 ? 27.948 22.003 9.868 1.00 47.17 174 ASP A CA 1
ATOM 1210 C C . ASP A 1 176 ? 27.719 22.835 8.609 1.00 46.33 174 ASP A C 1
ATOM 1211 O O . ASP A 1 176 ? 28.643 23.444 8.061 1.00 47.09 174 ASP A O 1
ATOM 1216 N N . SER A 1 177 ? 26.476 22.873 8.172 1.00 45.88 175 SER A N 1
ATOM 1217 C CA . SER A 1 177 ? 26.083 23.448 6.907 1.00 45.02 175 SER A CA 1
ATOM 1218 C C . SER A 1 177 ? 25.668 24.935 7.035 1.00 45.63 175 SER A C 1
ATOM 1219 O O . SER A 1 177 ? 25.428 25.440 8.152 1.00 45.06 175 SER A O 1
ATOM 1222 N N . ASP A 1 178 ? 25.635 25.643 5.907 1.00 45.36 176 ASP A N 1
ATOM 1223 C CA . ASP A 1 178 ? 25.054 26.994 5.881 1.00 46.25 176 ASP A CA 1
ATOM 1224 C C . ASP A 1 178 ? 23.527 26.911 5.902 1.00 44.89 176 ASP A C 1
ATOM 1225 O O . ASP A 1 178 ? 22.985 25.820 5.814 1.00 43.77 176 ASP A O 1
ATOM 1230 N N . PRO A 1 179 ? 22.837 28.060 6.098 1.00 44.03 177 PRO A N 1
ATOM 1231 C CA . PRO A 1 179 ? 21.368 28.005 6.247 1.00 42.37 177 PRO A CA 1
ATOM 1232 C C . PRO A 1 179 ? 20.613 27.265 5.143 1.00 42.21 177 PRO A C 1
ATOM 1233 O O . PRO A 1 179 ? 19.686 26.519 5.448 1.00 41.95 177 PRO A O 1
ATOM 1237 N N . VAL A 1 180 ? 20.971 27.476 3.883 1.00 41.44 178 VAL A N 1
ATOM 1238 C CA . VAL A 1 180 ? 20.226 26.879 2.766 1.00 43.33 178 VAL A CA 1
ATOM 1239 C C . VAL A 1 180 ? 20.458 25.334 2.732 1.00 42.70 178 VAL A C 1
ATOM 1240 O O . VAL A 1 180 ? 19.523 24.529 2.599 1.00 42.05 178 VAL A O 1
ATOM 1244 N N . LEU A 1 181 ? 21.721 24.940 2.868 1.00 42.05 179 LEU A N 1
ATOM 1245 C CA . LEU A 1 181 ? 22.038 23.518 2.926 1.00 40.93 179 LEU A CA 1
ATOM 1246 C C . LEU A 1 181 ? 21.386 22.826 4.144 1.00 40.88 179 LEU A C 1
ATOM 1247 O O . LEU A 1 181 ? 20.854 21.688 4.026 1.00 40.18 179 LEU A O 1
ATOM 1252 N N . PHE A 1 182 ? 21.426 23.499 5.298 1.00 40.78 180 PHE A N 1
ATOM 1253 C CA . PHE A 1 182 ? 20.816 22.997 6.554 1.00 41.16 180 PHE A CA 1
ATOM 1254 C C . PHE A 1 182 ? 19.361 22.624 6.340 1.00 42.79 180 PHE A C 1
ATOM 1255 O O . PHE A 1 182 ? 18.908 21.549 6.763 1.00 42.77 180 PHE A O 1
ATOM 1263 N N . ALA A 1 183 ? 18.643 23.477 5.636 1.00 41.34 181 ALA A N 1
ATOM 1264 C CA . ALA A 1 183 ? 17.213 23.202 5.441 1.00 43.29 181 ALA A CA 1
ATOM 1265 C C . ALA A 1 183 ? 16.979 21.915 4.683 1.00 42.64 181 ALA A C 1
ATOM 1266 O O . ALA A 1 183 ? 15.976 21.210 4.952 1.00 44.50 181 ALA A O 1
ATOM 1268 N N . THR A 1 184 ? 17.853 21.605 3.723 1.00 41.21 182 THR A N 1
ATOM 1269 C CA . THR A 1 184 ? 17.762 20.317 2.969 1.00 41.14 182 THR A CA 1
ATOM 1270 C C . THR A 1 184 ? 18.047 19.049 3.778 1.00 41.17 182 THR A C 1
ATOM 1271 O O . THR A 1 184 ? 17.651 17.930 3.376 1.00 40.78 182 THR A O 1
ATOM 1275 N N . GLU A 1 185 ? 18.748 19.200 4.893 1.00 41.05 183 GLU A N 1
ATOM 1276 C CA . GLU A 1 185 ? 19.241 18.015 5.631 1.00 41.09 183 GLU A CA 1
ATOM 1277 C C . GLU A 1 185 ? 18.718 17.953 7.051 1.00 41.69 183 GLU A C 1
ATOM 1278 O O . GLU A 1 185 ? 18.833 16.910 7.682 1.00 40.07 183 GLU A O 1
ATOM 1292 N N . GLY A 1 187 ? 15.861 17.555 8.235 1.00 42.66 185 GLY A N 1
ATOM 1293 C CA . GLY A 1 187 ? 14.821 16.535 8.466 1.00 42.51 185 GLY A CA 1
ATOM 1294 C C . GLY A 1 187 ? 15.259 15.109 8.240 1.00 44.50 185 GLY A C 1
ATOM 1295 O O . GLY A 1 187 ? 14.484 14.161 8.464 1.00 42.88 185 GLY A O 1
ATOM 1296 N N . SER A 1 188 ? 16.505 14.915 7.820 1.00 45.36 186 SER A N 1
ATOM 1297 C CA . SER A 1 188 ? 16.920 13.549 7.492 1.00 47.83 186 SER A CA 1
ATOM 1298 C C . SER A 1 188 ? 17.054 12.714 8.777 1.00 49.54 186 SER A C 1
ATOM 1299 O O . SER A 1 188 ? 17.377 13.237 9.858 1.00 48.34 186 SER A O 1
ATOM 1302 N N . ALA A 1 189 ? 16.762 11.418 8.639 1.00 52.88 187 ALA A N 1
ATOM 1303 C CA . ALA A 1 189 ? 16.939 10.444 9.705 1.00 56.06 187 ALA A CA 1
ATOM 1304 C C . ALA A 1 189 ? 18.351 10.525 10.316 1.00 58.57 187 ALA A C 1
ATOM 1305 O O . ALA A 1 189 ? 19.333 10.385 9.579 1.00 59.27 187 ALA A O 1
ATOM 1307 N N . PRO A 1 190 ? 18.463 10.739 11.657 1.00 60.70 188 PRO A N 1
ATOM 1308 C CA . PRO A 1 190 ? 19.775 10.718 12.331 1.00 62.32 188 PRO A CA 1
ATOM 1309 C C . PRO A 1 190 ? 20.417 9.324 12.316 1.00 63.30 188 PRO A C 1
ATOM 1310 O O . PRO A 1 190 ? 19.794 8.346 11.873 1.00 64.11 188 PRO A O 1
ATOM 1314 N N . ARG A 1 191 ? 21.663 9.223 12.758 1.00 64.62 189 ARG A N 1
ATOM 1315 C CA . ARG A 1 191 ? 22.262 7.896 12.906 1.00 65.66 189 ARG A CA 1
ATOM 1316 C C . ARG A 1 191 ? 21.963 7.272 14.282 1.00 65.34 189 ARG A C 1
ATOM 1317 O O . ARG A 1 191 ? 22.094 7.950 15.305 1.00 65.21 189 ARG A O 1
ATOM 1325 N N . PRO A 1 192 ? 21.548 5.982 14.301 1.00 65.41 190 PRO A N 1
ATOM 1326 C CA . PRO A 1 192 ? 21.128 5.303 15.550 1.00 65.40 190 PRO A CA 1
ATOM 1327 C C . PRO A 1 192 ? 22.238 5.259 16.609 1.00 65.19 190 PRO A C 1
ATOM 1328 O O . PRO A 1 192 ? 23.335 4.795 16.315 1.00 65.85 190 PRO A O 1
ATOM 1332 N N . GLY A 1 193 ? 21.951 5.740 17.817 1.00 64.82 191 GLY A N 1
ATOM 1333 C CA . GLY A 1 193 ? 22.947 5.821 18.883 1.00 64.94 191 GLY A CA 1
ATOM 1334 C C . GLY A 1 193 ? 22.746 7.002 19.822 1.00 65.13 191 GLY A C 1
ATOM 1335 O O . GLY A 1 193 ? 22.283 8.073 19.413 1.00 65.28 191 GLY A O 1
ATOM 1336 N N . GLY B 1 22 ? -7.320 53.550 38.672 1.00 64.19 20 GLY B N 1
ATOM 1337 C CA . GLY B 1 22 ? -7.498 52.802 39.949 1.00 63.98 20 GLY B CA 1
ATOM 1338 C C . GLY B 1 22 ? -6.611 51.576 39.947 1.00 63.34 20 GLY B C 1
ATOM 1339 O O . GLY B 1 22 ? -5.448 51.651 40.350 1.00 64.05 20 GLY B O 1
ATOM 1340 N N . LEU B 1 23 ? -7.148 50.463 39.460 1.00 61.98 21 LEU B N 1
ATOM 1341 C CA . LEU B 1 23 ? -6.427 49.193 39.437 1.00 61.15 21 LEU B CA 1
ATOM 1342 C C . LEU B 1 23 ? -5.176 49.204 38.557 1.00 61.28 21 LEU B C 1
ATOM 1343 O O . LEU B 1 23 ? -5.186 49.708 37.441 1.00 60.24 21 LEU B O 1
ATOM 1348 N N . LYS B 1 24 ? -4.098 48.623 39.077 1.00 61.85 22 LYS B N 1
ATOM 1349 C CA . LYS B 1 24 ? -2.861 48.517 38.321 1.00 62.23 22 LYS B CA 1
ATOM 1350 C C . LYS B 1 24 ? -2.605 47.073 37.919 1.00 61.25 22 LYS B C 1
ATOM 1351 O O . LYS B 1 24 ? -2.599 46.742 36.738 1.00 62.13 22 LYS B O 1
ATOM 1357 N N . ARG B 1 25 ? -2.407 46.221 38.916 1.00 60.17 23 ARG B N 1
ATOM 1358 C CA . ARG B 1 25 ? -1.876 44.887 38.724 1.00 59.29 23 ARG B CA 1
ATOM 1359 C C . ARG B 1 25 ? -2.811 43.994 39.484 1.00 58.02 23 ARG B C 1
ATOM 1360 O O . ARG B 1 25 ? -2.655 43.872 40.708 1.00 58.03 23 ARG B O 1
ATOM 1368 N N . VAL B 1 26 ? -3.778 43.391 38.772 1.00 54.95 24 VAL B N 1
ATOM 1369 C CA . VAL B 1 26 ? -4.759 42.492 39.372 1.00 52.71 24 VAL B CA 1
ATOM 1370 C C . VAL B 1 26 ? -4.463 41.029 39.023 1.00 51.43 24 VAL B C 1
ATOM 1371 O O . VAL B 1 26 ? -3.783 40.717 38.041 1.00 50.01 24 VAL B O 1
ATOM 1375 N N . ASP B 1 27 ? -4.931 40.119 39.845 1.00 49.89 25 ASP B N 1
ATOM 1376 C CA . ASP B 1 27 ? -4.795 38.734 39.456 1.00 50.53 25 ASP B CA 1
ATOM 1377 C C . ASP B 1 27 ? -6.017 37.905 39.767 1.00 49.66 25 ASP B C 1
ATOM 1378 O O . ASP B 1 27 ? -6.850 38.304 40.600 1.00 49.31 25 ASP B O 1
ATOM 1383 N N . VAL B 1 28 ? -6.110 36.764 39.073 1.00 48.26 26 VAL B N 1
ATOM 1384 C CA . VAL B 1 28 ? -7.174 35.799 39.218 1.00 47.45 26 VAL B CA 1
ATOM 1385 C C . VAL B 1 28 ? -6.535 34.456 39.508 1.00 48.68 26 VAL B C 1
ATOM 1386 O O . VAL B 1 28 ? -5.649 33.976 38.763 1.00 49.19 26 VAL B O 1
ATOM 1390 N N . ARG B 1 29 ? -6.961 33.854 40.607 1.00 48.09 27 ARG B N 1
ATOM 1391 C CA . ARG B 1 29 ? -6.412 32.575 41.034 1.00 48.53 27 ARG B CA 1
ATOM 1392 C C . ARG B 1 29 ? -7.534 31.555 41.121 1.00 48.87 27 ARG B C 1
ATOM 1393 O O . ARG B 1 29 ? -8.655 31.868 41.591 1.00 49.37 27 ARG B O 1
ATOM 1401 N N . LEU B 1 30 ? -7.255 30.327 40.697 1.00 48.33 28 LEU B N 1
ATOM 1402 C CA . LEU B 1 30 ? -8.338 29.312 40.594 1.00 48.44 28 LEU B CA 1
ATOM 1403 C C . LEU B 1 30 ? -7.881 28.023 41.254 1.00 48.96 28 LEU B C 1
ATOM 1404 O O . LEU B 1 30 ? -6.769 27.577 41.013 1.00 47.50 28 LEU B O 1
ATOM 1409 N N . LYS B 1 31 ? -8.757 27.390 42.030 1.00 49.09 29 LYS B N 1
ATOM 1410 C CA . LYS B 1 31 ? -8.443 26.077 42.614 1.00 49.56 29 LYS B CA 1
ATOM 1411 C C . LYS B 1 31 ? -9.587 25.116 42.283 1.00 48.34 29 LYS B C 1
ATOM 1412 O O . LYS B 1 31 ? -10.717 25.568 42.070 1.00 48.41 29 LYS B O 1
ATOM 1418 N N . TRP B 1 32 ? -9.276 23.823 42.174 1.00 48.09 30 TRP B N 1
ATOM 1419 C CA . TRP B 1 32 ? -10.267 22.747 42.040 1.00 50.37 30 TRP B CA 1
ATOM 1420 C C . TRP B 1 32 ? -9.569 21.428 42.240 1.00 50.86 30 TRP B C 1
ATOM 1421 O O . TRP B 1 32 ? -8.354 21.340 42.045 1.00 51.77 30 TRP B O 1
ATOM 1432 N N . ASP B 1 33 ? -10.322 20.407 42.644 1.00 51.51 31 ASP B N 1
ATOM 1433 C CA . ASP B 1 33 ? -9.732 19.043 42.843 1.00 51.00 31 ASP B CA 1
ATOM 1434 C C . ASP B 1 33 ? -9.911 18.145 41.615 1.00 51.50 31 ASP B C 1
ATOM 1435 O O . ASP B 1 33 ? -10.795 18.370 40.797 1.00 50.48 31 ASP B O 1
ATOM 1440 N N . PRO B 1 34 ? -9.023 17.139 41.460 1.00 52.26 32 PRO B N 1
ATOM 1441 C CA . PRO B 1 34 ? -9.182 16.123 40.424 1.00 52.76 32 PRO B CA 1
ATOM 1442 C C . PRO B 1 34 ? -10.539 15.395 40.452 1.00 53.26 32 PRO B C 1
ATOM 1443 O O . PRO B 1 34 ? -11.179 15.286 41.499 1.00 53.32 32 PRO B O 1
ATOM 1447 N N . SER B 1 35 ? -10.947 14.883 39.293 1.00 53.35 33 SER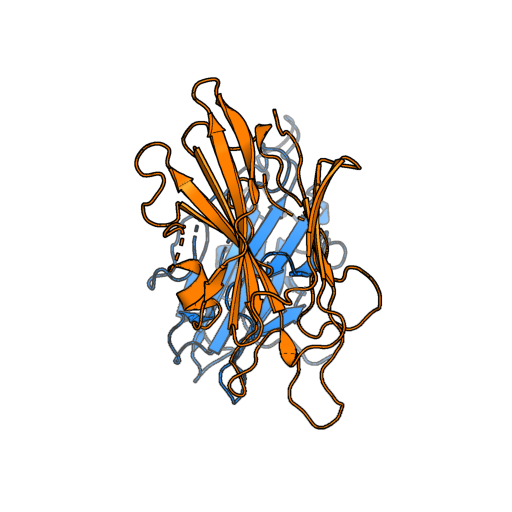 B N 1
ATOM 1448 C CA . SER B 1 35 ? -12.136 14.067 39.196 1.00 53.26 33 SER B CA 1
ATOM 1449 C C . SER B 1 35 ? -11.965 12.762 39.989 1.00 53.37 33 SER B C 1
ATOM 1450 O O . SER B 1 35 ? -10.848 12.400 40.398 1.00 53.32 33 SER B O 1
ATOM 1453 N N . PRO B 1 36 ? -13.082 12.060 40.239 1.00 53.24 34 PRO B N 1
ATOM 1454 C CA . PRO B 1 36 ? -12.981 10.719 40.805 1.00 52.79 34 PRO B CA 1
ATOM 1455 C C . PRO B 1 36 ? -12.033 9.855 39.959 1.00 52.70 34 PRO B C 1
ATOM 1456 O O . PRO B 1 36 ? -11.979 10.031 38.737 1.00 52.52 34 PRO B O 1
ATOM 1460 N N . TRP B 1 37 ? -11.319 8.921 40.590 1.00 52.15 35 TRP B N 1
ATOM 1461 C CA . TRP B 1 37 ? -10.360 8.054 39.883 1.00 51.82 35 TRP B CA 1
ATOM 1462 C C . TRP B 1 37 ? -10.919 7.359 38.604 1.00 51.74 35 TRP B C 1
ATOM 1463 O O . TRP B 1 37 ? -10.214 7.244 37.592 1.00 51.49 35 TRP B O 1
ATOM 1474 N N . ASP B 1 38 ? -12.181 6.907 38.661 1.00 50.84 36 ASP B N 1
ATOM 1475 C CA . ASP B 1 38 ? -12.841 6.207 37.551 1.00 50.38 36 ASP B CA 1
ATOM 1476 C C . ASP B 1 38 ? -13.585 7.105 36.517 1.00 50.92 36 ASP B C 1
ATOM 1477 O O . ASP B 1 38 ? -14.397 6.612 35.723 1.00 51.79 36 ASP B O 1
ATOM 1482 N N . ARG B 1 39 ? -13.289 8.400 36.519 1.00 52.07 37 ARG B N 1
ATOM 1483 C CA . ARG B 1 39 ? -13.891 9.364 35.596 1.00 53.13 37 ARG B CA 1
ATOM 1484 C C . ARG B 1 39 ? -12.802 10.079 34.758 1.00 54.72 37 ARG B C 1
ATOM 1485 O O . ARG B 1 39 ? -11.617 10.101 35.152 1.00 54.97 37 ARG B O 1
ATOM 1493 N N . PRO B 1 40 ? -13.185 10.658 33.593 1.00 56.19 38 PRO B N 1
ATOM 1494 C CA . PRO B 1 40 ? -12.246 11.516 32.824 1.00 56.86 38 PRO B CA 1
ATOM 1495 C C . PRO B 1 40 ? -11.782 12.737 33.657 1.00 56.97 38 PRO B C 1
ATOM 1496 O O . PRO B 1 40 ? -12.515 13.159 34.557 1.00 56.77 38 PRO B O 1
ATOM 1500 N N . PRO B 1 41 ? -10.586 13.301 33.358 1.00 57.51 39 PRO B N 1
ATOM 1501 C CA . PRO B 1 41 ? -10.087 14.454 34.139 1.00 57.34 39 PRO B CA 1
ATOM 1502 C C . PRO B 1 41 ? -11.029 15.649 34.208 1.00 57.03 39 PRO B C 1
ATOM 1503 O O . PRO B 1 41 ? -11.913 15.823 33.347 1.00 56.82 39 PRO B O 1
ATOM 1507 N N . HIS B 1 42 ? -10.854 16.445 35.265 1.00 56.37 40 HIS B N 1
ATOM 1508 C CA . HIS B 1 42 ? -11.523 17.738 35.375 1.00 55.59 40 HIS B CA 1
ATOM 1509 C C . HIS B 1 42 ? -10.539 18.790 34.853 1.00 55.24 40 HIS B C 1
ATOM 1510 O O . HIS B 1 42 ? -9.549 19.085 35.505 1.00 54.76 40 HIS B O 1
ATOM 1517 N N . HIS B 1 43 ? -10.795 19.320 33.656 1.00 54.84 41 HIS B N 1
ATOM 1518 C CA . HIS B 1 43 ? -9.933 20.353 33.062 1.00 54.24 41 HIS B CA 1
ATOM 1519 C C . HIS B 1 43 ? -10.687 21.683 33.049 1.00 53.90 41 HIS B C 1
ATOM 1520 O O . HIS B 1 43 ? -11.686 21.862 32.326 1.00 53.75 41 HIS B O 1
ATOM 1527 N N . LEU B 1 44 ? -10.232 22.592 33.914 1.00 53.77 42 LEU B N 1
ATOM 1528 C CA . LEU B 1 44 ? -10.743 23.963 33.991 1.00 52.60 42 LEU B CA 1
ATOM 1529 C C . LEU B 1 44 ? -9.610 24.893 33.560 1.00 52.27 42 LEU B C 1
ATOM 1530 O O . LEU B 1 44 ? -8.454 24.628 33.887 1.00 51.43 42 LEU B O 1
ATOM 1535 N N . ASP B 1 45 ? -9.958 25.964 32.844 1.00 51.44 43 ASP B N 1
ATOM 1536 C CA . ASP B 1 45 ? -9.034 27.013 32.436 1.00 51.65 43 ASP B CA 1
ATOM 1537 C C . ASP B 1 45 ? -9.527 28.397 32.839 1.00 51.74 43 ASP B C 1
ATOM 1538 O O . ASP B 1 45 ? -10.693 28.699 32.661 1.00 53.19 43 ASP B O 1
ATOM 1543 N N . ILE B 1 46 ? -8.634 29.220 33.359 1.00 51.05 44 ILE B N 1
ATOM 1544 C CA . ILE B 1 46 ? -8.854 30.663 33.362 1.00 50.82 44 ILE B CA 1
ATOM 1545 C C . ILE B 1 46 ? -8.720 31.178 31.918 1.00 51.00 44 ILE B C 1
ATOM 1546 O O . ILE B 1 46 ? -7.778 30.819 31.207 1.00 50.14 44 ILE B O 1
ATOM 1551 N N . ILE B 1 47 ? -9.718 31.971 31.491 1.00 51.21 45 ILE B N 1
ATOM 1552 C CA . ILE B 1 47 ? -9.734 32.584 30.156 1.00 51.42 45 ILE B CA 1
ATOM 1553 C C . ILE B 1 47 ? -10.036 34.063 30.290 1.00 51.33 45 ILE B C 1
ATOM 1554 O O . ILE B 1 47 ? -10.954 34.448 31.016 1.00 52.93 45 ILE B O 1
ATOM 1559 N N . ALA B 1 48 ? -9.283 34.886 29.581 1.00 50.70 46 ALA B N 1
ATOM 1560 C CA . ALA B 1 48 ? -9.610 36.292 29.472 1.00 51.16 46 ALA B CA 1
ATOM 1561 C C . ALA B 1 48 ? -9.730 36.753 28.016 1.00 51.66 46 ALA B C 1
ATOM 1562 O O . ALA B 1 48 ? -9.129 36.181 27.126 1.00 52.33 46 ALA B O 1
ATOM 1564 N N . THR B 1 49 ? -10.524 37.800 27.798 1.00 51.86 47 THR B N 1
ATOM 1565 C CA . THR B 1 49 ? -10.680 38.429 26.500 1.00 51.38 47 THR B CA 1
ATOM 1566 C C . THR B 1 49 ? -10.518 39.944 26.701 1.00 50.81 47 THR B C 1
ATOM 1567 O O . THR B 1 49 ? -10.868 40.461 27.755 1.00 50.99 47 THR B O 1
ATOM 1571 N N . THR B 1 50 ? -9.964 40.638 25.711 1.00 50.37 48 THR B N 1
ATOM 1572 C CA . THR B 1 50 ? -9.781 42.091 25.765 1.00 50.28 48 THR B CA 1
ATOM 1573 C C . THR B 1 50 ? -10.682 42.734 24.710 1.00 51.50 48 THR B C 1
ATOM 1574 O O . THR B 1 50 ? -10.925 42.113 23.685 1.00 52.23 48 THR B O 1
ATOM 1578 N N . TYR B 1 51 ? -11.184 43.951 24.958 1.00 51.93 49 TYR B N 1
ATOM 1579 C CA . TYR B 1 51 ? -12.071 44.653 24.002 1.00 52.84 49 TYR B CA 1
ATOM 1580 C C . TYR B 1 51 ? -11.646 46.106 23.703 1.00 53.81 49 TYR B C 1
ATOM 1581 O O . TYR B 1 51 ? -11.163 46.829 24.580 1.00 53.83 49 TYR B O 1
ATOM 1590 N N . ALA B 1 52 ? -11.830 46.523 22.454 1.00 54.86 50 ALA B N 1
ATOM 1591 C CA . ALA B 1 52 ? -11.387 47.840 22.022 1.00 56.27 50 ALA B CA 1
ATOM 1592 C C . ALA B 1 52 ? -12.297 48.965 22.547 1.00 57.44 50 ALA B C 1
ATOM 1593 O O . ALA B 1 52 ? -13.508 48.762 22.755 1.00 57.48 50 ALA B O 1
ATOM 1595 N N . ALA B 1 53 ? -11.705 50.142 22.772 1.00 58.54 51 ALA B N 1
ATOM 1596 C CA . ALA B 1 53 ? -12.456 51.306 23.221 1.00 59.88 51 ALA B CA 1
ATOM 1597 C C . ALA B 1 53 ? -13.537 51.585 22.192 1.00 61.16 51 ALA B C 1
ATOM 1598 O O . ALA B 1 53 ? -14.677 51.884 22.554 1.00 61.40 51 ALA B O 1
ATOM 1600 N N . ASP B 1 54 ? -13.162 51.446 20.917 1.00 62.36 52 ASP B N 1
ATOM 1601 C CA . ASP B 1 54 ? -14.083 51.416 19.774 1.00 63.72 52 ASP B CA 1
ATOM 1602 C C . ASP B 1 54 ? -15.377 50.654 20.042 1.00 64.04 52 ASP B C 1
ATOM 1603 O O . ASP B 1 54 ? -16.479 51.213 19.928 1.00 64.02 52 ASP B O 1
ATOM 1608 N N . ALA B 1 55 ? -15.232 49.376 20.376 1.00 64.24 53 ALA B N 1
ATOM 1609 C CA . ALA B 1 55 ? -16.363 48.473 20.506 1.00 64.95 53 ALA B CA 1
ATOM 1610 C C . ALA B 1 55 ? -16.252 47.660 21.796 1.00 65.59 53 ALA B C 1
ATOM 1611 O O . ALA B 1 55 ? -15.825 46.499 21.766 1.00 65.94 53 ALA B O 1
ATOM 1613 N N . PRO B 1 56 ? -16.654 48.254 22.938 1.00 66.07 54 PRO B N 1
ATOM 1614 C CA . PRO B 1 56 ? -16.400 47.618 24.239 1.00 66.42 54 PRO B CA 1
ATOM 1615 C C . PRO B 1 56 ? -17.088 46.260 24.320 1.00 66.59 54 PRO B C 1
ATOM 1616 O O . PRO B 1 56 ? -16.607 45.349 25.012 1.00 66.37 54 PRO B O 1
ATOM 1620 N N . HIS B 1 57 ? -18.203 46.142 23.602 1.00 66.57 55 HIS B N 1
ATOM 1621 C CA . HIS B 1 57 ? -18.977 44.907 23.548 1.00 67.13 55 HIS B CA 1
ATOM 1622 C C . HIS B 1 57 ? -18.927 44.231 22.183 1.00 66.90 55 HIS B C 1
ATOM 1623 O O . HIS B 1 57 ? -19.799 43.431 21.845 1.00 66.97 55 HIS B O 1
ATOM 1630 N N . GLY B 1 58 ? -17.882 44.535 21.418 1.00 66.62 56 GLY B N 1
ATOM 1631 C CA . GLY B 1 58 ? -17.632 43.852 20.152 1.00 65.79 56 GLY B CA 1
ATOM 1632 C C . GLY B 1 58 ? -16.989 42.488 20.344 1.00 65.05 56 GLY B C 1
ATOM 1633 O O . GLY B 1 58 ? -17.134 41.844 21.407 1.00 65.10 56 GLY B O 1
ATOM 1634 N N . ARG B 1 59 ? -16.285 42.035 19.308 1.00 64.06 57 ARG B N 1
ATOM 1635 C CA . ARG B 1 59 ? -15.563 40.773 19.383 1.00 63.05 57 ARG B CA 1
ATOM 1636 C C . ARG B 1 59 ? -14.226 40.985 20.096 1.00 61.67 57 ARG B C 1
ATOM 1637 O O . ARG B 1 59 ? -13.668 42.103 20.067 1.00 61.26 57 ARG B O 1
ATOM 1645 N N . PRO B 1 60 ? -13.710 39.927 20.749 1.00 60.34 58 PRO B N 1
ATOM 1646 C CA . PRO B 1 60 ? -12.413 40.069 21.423 1.00 59.41 58 PRO B CA 1
ATOM 1647 C C . PRO B 1 60 ? -11.280 40.573 20.501 1.00 58.43 58 PRO B C 1
ATOM 1648 O O . PRO B 1 60 ? -11.194 40.170 19.337 1.00 58.00 58 PRO B O 1
ATOM 1652 N N . VAL B 1 61 ? -10.437 41.456 21.035 1.00 57.19 59 VAL B N 1
ATOM 1653 C CA . VAL B 1 61 ? -9.193 41.847 20.378 1.00 56.71 59 VAL B CA 1
ATOM 1654 C C . VAL B 1 61 ? -8.253 40.638 20.426 1.00 56.29 59 VAL B C 1
ATOM 1655 O O . VAL B 1 61 ? -7.624 40.278 19.428 1.00 56.11 59 VAL B O 1
ATOM 1659 N N . TYR B 1 62 ? -8.190 39.989 21.589 1.00 55.26 60 TYR B N 1
ATOM 1660 C CA . TYR B 1 62 ? -7.494 38.705 21.721 1.00 54.40 60 TYR B CA 1
ATOM 1661 C C . TYR B 1 62 ? -7.984 37.900 22.926 1.00 53.33 60 TYR B C 1
ATOM 1662 O O . TYR B 1 62 ? -8.749 38.401 23.757 1.00 51.82 60 TYR B O 1
ATOM 1671 N N . VAL B 1 63 ? -7.558 36.647 22.986 1.00 52.82 61 VAL B N 1
ATOM 1672 C CA . VAL B 1 63 ? -7.938 35.758 24.065 1.00 53.07 61 VAL B CA 1
ATOM 1673 C C . VAL B 1 63 ? -6.664 35.257 24.766 1.00 52.69 61 VAL B C 1
ATOM 1674 O O . VAL B 1 63 ? -5.637 35.046 24.120 1.00 52.35 61 VAL B O 1
ATOM 1678 N N . VAL B 1 64 ? -6.712 35.165 26.094 1.00 51.98 62 VAL B N 1
ATOM 1679 C CA . VAL B 1 64 ? -5.601 34.608 26.867 1.00 51.52 62 VAL B CA 1
ATOM 1680 C C . VAL B 1 64 ? -6.071 33.383 27.633 1.00 51.75 62 VAL B C 1
ATOM 1681 O O . VAL B 1 64 ? -7.142 33.381 28.239 1.00 51.00 62 VAL B O 1
ATOM 1685 N N . GLN B 1 65 ? -5.243 32.344 27.607 1.00 52.24 6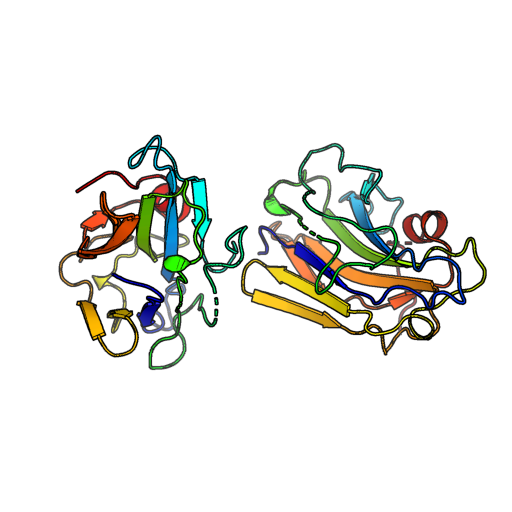3 GLN B N 1
ATOM 1686 C CA . GLN B 1 65 ? -5.487 31.095 28.322 1.00 52.01 63 GLN B CA 1
ATOM 1687 C C . GLN B 1 65 ? -4.178 30.331 28.270 1.00 51.08 63 GLN B C 1
ATOM 1688 O O . GLN B 1 65 ? -3.215 30.831 27.683 1.00 51.28 63 GLN B O 1
ATOM 1694 N N . PHE B 1 66 ? -4.128 29.153 28.903 1.00 50.80 64 PHE B N 1
ATOM 1695 C CA . PHE B 1 66 ? -2.851 28.434 29.139 1.00 51.49 64 PHE B CA 1
ATOM 1696 C C . PHE B 1 66 ? -2.050 28.171 27.867 1.00 51.38 64 PHE B C 1
ATOM 1697 O O . PHE B 1 66 ? -0.829 28.153 27.896 1.00 49.95 64 PHE B O 1
ATOM 1705 N N . ASP B 1 67 ? -2.764 27.966 26.765 1.00 52.09 65 ASP B N 1
ATOM 1706 C CA . ASP B 1 67 ? -2.142 27.680 25.466 1.00 52.80 65 ASP B CA 1
ATOM 1707 C C . ASP B 1 67 ? -2.142 28.876 24.518 1.00 52.90 65 ASP B C 1
ATOM 1708 O O . ASP B 1 67 ? -1.737 28.719 23.363 1.00 53.26 65 ASP B O 1
ATOM 1713 N N . LYS B 1 68 ? -2.617 30.050 24.969 1.00 53.17 66 LYS B N 1
ATOM 1714 C CA . LYS B 1 68 ? -2.412 31.319 24.202 1.00 53.84 66 LYS B CA 1
ATOM 1715 C C . LYS B 1 68 ? -1.935 32.484 25.067 1.00 53.33 66 LYS B C 1
ATOM 1716 O O . LYS B 1 68 ? -2.659 32.944 25.943 1.00 53.34 66 LYS B O 1
ATOM 1722 N N . ARG B 1 69 ? -0.731 32.968 24.802 1.00 52.73 67 ARG B N 1
ATOM 1723 C CA . ARG B 1 69 ? -0.149 34.078 25.546 1.00 52.07 67 ARG B CA 1
ATOM 1724 C C . ARG B 1 69 ? -0.710 35.372 24.991 1.00 53.39 67 ARG B C 1
ATOM 1725 O O . ARG B 1 69 ? -1.114 35.431 23.811 1.00 53.23 67 ARG B O 1
ATOM 1733 N N . SER B 1 70 ? -0.731 36.401 25.837 1.00 53.18 68 SER B N 1
ATOM 1734 C CA . SER B 1 70 ? -1.175 37.709 25.446 1.00 53.92 68 SER B CA 1
ATOM 1735 C C . SER B 1 70 ? -0.149 38.174 24.403 1.00 54.99 68 SER B C 1
ATOM 1736 O O . SER B 1 70 ? 1.013 37.841 24.529 1.00 54.97 68 SER B O 1
ATOM 1739 N N . PRO B 1 71 ? -0.574 38.905 23.355 1.00 56.58 69 PRO B N 1
ATOM 1740 C CA . PRO B 1 71 ? 0.403 39.384 22.352 1.00 57.92 69 PRO B CA 1
ATOM 1741 C C . PRO B 1 71 ? 1.320 40.501 22.842 1.00 58.77 69 PRO B C 1
ATOM 1742 O O . PRO B 1 71 ? 2.400 40.698 22.280 1.00 59.09 69 PRO B O 1
ATOM 1746 N N . ASP B 1 72 ? 0.894 41.237 23.866 1.00 59.98 70 ASP B N 1
ATOM 1747 C CA . ASP B 1 72 ? 1.715 42.340 24.392 1.00 60.61 70 ASP B CA 1
ATOM 1748 C C . ASP B 1 72 ? 2.511 41.989 25.641 1.00 60.23 70 ASP B C 1
ATOM 1749 O O . ASP B 1 72 ? 3.304 42.800 26.118 1.00 60.16 70 ASP B O 1
ATOM 1754 N N . GLY B 1 73 ? 2.322 40.777 26.161 1.00 59.66 71 GLY B N 1
ATOM 1755 C CA . GLY B 1 73 ? 3.068 40.342 27.346 1.00 58.74 71 GLY B CA 1
ATOM 1756 C C . GLY B 1 73 ? 2.596 40.992 28.639 1.00 58.07 71 GLY B C 1
ATOM 1757 O O . GLY B 1 73 ? 3.230 40.832 29.676 1.00 58.32 71 GLY B O 1
ATOM 1758 N N . THR B 1 74 ? 1.468 41.705 28.589 1.00 57.42 72 THR B N 1
ATOM 1759 C CA . THR B 1 74 ? 0.894 42.370 29.770 1.00 56.65 72 THR B CA 1
ATOM 1760 C C . THR B 1 74 ? 0.027 41.441 30.647 1.00 56.57 72 THR B C 1
ATOM 1761 O O . THR B 1 74 ? -0.405 41.818 31.750 1.00 55.67 72 THR B O 1
ATOM 1765 N N . ILE B 1 75 ? -0.244 40.236 30.143 1.00 55.45 73 ILE B N 1
ATOM 1766 C CA . ILE B 1 75 ? -1.025 39.248 30.877 1.00 55.37 73 ILE B CA 1
ATOM 1767 C C . ILE B 1 75 ? -0.213 37.953 30.881 1.00 55.31 73 ILE B C 1
ATOM 1768 O O . ILE B 1 75 ? 0.239 37.511 29.831 1.00 55.06 73 ILE B O 1
ATOM 1773 N N . ASN B 1 76 ? 0.009 37.394 32.072 1.00 54.67 74 ASN B N 1
ATOM 1774 C CA A ASN B 1 76 ? 0.828 36.226 32.188 0.50 54.59 74 ASN B CA 1
ATOM 1775 C CA B ASN B 1 76 ? 0.900 36.219 32.280 0.50 54.62 74 ASN B CA 1
ATOM 1776 C C . ASN B 1 76 ? 0.172 35.147 33.063 1.00 54.08 74 ASN B C 1
ATOM 1777 O O . ASN B 1 76 ? -0.743 35.439 33.822 1.00 53.56 74 ASN B O 1
ATOM 1794 N N . SER B 1 78 ? 1.570 32.264 35.651 1.00 55.32 76 SER B N 1
ATOM 1795 C CA . SER B 1 78 ? 2.713 31.597 36.286 1.00 55.67 76 SER B CA 1
ATOM 1796 C C . SER B 1 78 ? 2.443 30.133 36.599 1.00 55.38 76 SER B C 1
ATOM 1797 O O . SER B 1 78 ? 3.385 29.378 36.857 1.00 54.78 76 SER B O 1
ATOM 1800 N N . ARG B 1 79 ? 1.174 29.727 36.590 1.00 54.19 77 ARG B N 1
ATOM 1801 C CA . ARG B 1 79 ? 0.837 28.301 36.698 1.00 55.28 77 ARG B CA 1
ATOM 1802 C C . ARG B 1 79 ? -0.524 27.983 36.101 1.00 54.00 77 ARG B C 1
ATOM 1803 O O . ARG B 1 79 ? -1.322 28.883 35.895 1.00 53.82 77 ARG B O 1
ATOM 1811 N N . HIS B 1 80 ? -0.745 26.714 35.779 1.00 53.31 78 HIS B N 1
ATOM 1812 C CA . HIS B 1 80 ? -2.009 26.253 35.188 1.00 53.87 78 HIS B CA 1
ATOM 1813 C C . HIS B 1 80 ? -2.088 24.756 35.266 1.00 53.59 78 HIS B C 1
ATOM 1814 O O . HIS B 1 80 ? -1.070 24.106 35.479 1.00 54.40 78 HIS B O 1
ATOM 1821 N N . SER B 1 81 ? -3.267 24.180 35.058 1.00 54.52 79 SER B N 1
ATOM 1822 C CA . SER B 1 81 ? -3.416 22.726 35.198 1.00 54.89 79 SER B CA 1
ATOM 1823 C C . SER B 1 81 ? -4.545 22.167 34.331 1.00 55.61 79 SER B C 1
ATOM 1824 O O . SER B 1 81 ? -5.615 22.769 34.202 1.00 55.49 79 SER B O 1
ATOM 1827 N N . ARG B 1 82 ? -4.337 20.988 33.783 1.00 55.94 80 ARG B N 1
ATOM 1828 C CA . ARG B 1 82 ? -5.368 20.311 33.018 1.00 57.16 80 ARG B CA 1
ATOM 1829 C C . ARG B 1 82 ? -6.124 19.277 33.839 1.00 56.05 80 ARG B C 1
ATOM 1830 O O . ARG B 1 82 ? -6.990 18.604 33.305 1.00 55.96 80 ARG B O 1
ATOM 1838 N N . THR B 1 83 ? -5.822 19.188 35.133 1.00 55.55 81 THR B N 1
ATOM 1839 C CA . THR B 1 83 ? -6.372 18.134 36.016 1.00 54.63 81 THR B CA 1
ATOM 1840 C C . THR B 1 83 ? -6.843 18.635 37.373 1.00 53.57 81 THR B C 1
ATOM 1841 O O . THR B 1 83 ? -7.664 17.995 38.024 1.00 52.54 81 THR B O 1
ATOM 1845 N N . GLY B 1 84 ? -6.260 19.728 37.842 1.00 53.92 82 GLY B N 1
ATOM 1846 C CA . GLY B 1 84 ? -6.529 20.211 39.191 1.00 54.22 82 GLY B CA 1
ATOM 1847 C C . GLY B 1 84 ? -5.671 19.588 40.277 1.00 54.35 82 GLY B C 1
ATOM 1848 O O . GLY B 1 84 ? -5.856 19.893 41.472 1.00 53.99 82 GLY B O 1
ATOM 1849 N N . GLN B 1 85 ? -4.713 18.750 39.887 1.00 54.27 83 GLN B N 1
ATOM 1850 C CA . GLN B 1 85 ? -3.823 18.098 40.866 1.00 55.01 83 GLN B CA 1
ATOM 1851 C C . GLN B 1 85 ? -2.984 19.072 41.690 1.00 55.03 83 GLN B C 1
ATOM 1852 O O . GLN B 1 85 ? -2.237 19.873 41.135 1.00 55.15 83 GLN B O 1
ATOM 1858 N N . GLY B 1 86 ? -3.123 18.977 43.015 1.00 55.89 84 GLY B N 1
ATOM 1859 C CA . GLY B 1 86 ? -2.360 19.789 43.986 1.00 55.71 84 GLY B CA 1
ATOM 1860 C C . GLY B 1 86 ? -3.326 20.689 44.746 1.00 55.96 84 GLY B C 1
ATOM 1861 O O . GLY B 1 86 ? -4.190 21.320 44.130 1.00 55.06 84 GLY B O 1
ATOM 1862 N N . PHE B 1 87 ? -3.205 20.733 46.075 1.00 56.63 85 PHE B N 1
ATOM 1863 C CA . PHE B 1 87 ? -4.009 21.643 46.915 1.00 57.54 85 PHE B CA 1
ATOM 1864 C C . PHE B 1 87 ? -3.631 23.113 46.644 1.00 57.54 85 PHE B C 1
ATOM 1865 O O . PHE B 1 87 ? -2.559 23.406 46.106 1.00 57.44 85 PHE B O 1
ATOM 1873 N N . GLY B 1 88 ? -4.526 24.031 47.005 1.00 57.51 86 GLY B N 1
ATOM 1874 C CA . GLY B 1 88 ? -4.310 25.432 46.751 1.00 56.98 86 GLY B CA 1
ATOM 1875 C C . GLY B 1 88 ? -4.577 25.869 45.313 1.00 57.00 86 GLY B C 1
ATOM 1876 O O . GLY B 1 88 ? -5.119 25.119 44.491 1.00 55.93 86 GLY B O 1
ATOM 1877 N N . PHE B 1 89 ? -4.187 27.098 45.013 1.00 56.38 87 PHE B N 1
ATOM 1878 C CA . PHE B 1 89 ? -4.435 27.652 43.702 1.00 57.03 87 PHE B CA 1
ATOM 1879 C C . PHE B 1 89 ? -3.541 27.020 42.651 1.00 56.56 87 PHE B C 1
ATOM 1880 O O . PHE B 1 89 ? -2.340 27.176 42.710 1.00 58.67 87 PHE B O 1
ATOM 1888 N N . VAL B 1 90 ? -4.118 26.296 41.688 1.00 55.53 88 VAL B N 1
ATOM 1889 C CA . VAL B 1 90 ? -3.272 25.532 40.721 1.00 54.18 88 VAL B CA 1
ATOM 1890 C C . VAL B 1 90 ? -3.201 26.252 39.369 1.00 53.03 88 VAL B C 1
ATOM 1891 O O . VAL B 1 90 ? -2.504 25.830 38.459 1.00 52.32 88 VAL B O 1
ATOM 1895 N N . GLU B 1 91 ? -3.958 27.339 39.245 1.00 51.43 89 GLU B N 1
ATOM 1896 C CA . GLU B 1 91 ? -3.991 28.129 38.022 1.00 50.98 89 GLU B CA 1
ATOM 1897 C C . GLU B 1 91 ? -4.130 29.620 38.379 1.00 50.61 89 GLU B C 1
ATOM 1898 O O . GLU B 1 91 ? -4.904 29.967 39.250 1.00 49.70 89 GLU B O 1
ATOM 1904 N N . GLU B 1 92 ? -3.337 30.482 37.755 1.00 51.64 90 GLU B N 1
ATOM 1905 C CA . GLU B 1 92 ? -3.394 31.910 38.034 1.00 52.62 90 GLU B CA 1
ATOM 1906 C C . GLU B 1 92 ? -3.091 32.735 36.772 1.00 52.63 90 GLU B C 1
ATOM 1907 O O . GLU B 1 92 ? -2.296 32.323 35.909 1.00 52.86 90 GLU B O 1
ATOM 1921 N N . THR B 1 94 ? -2.279 36.898 35.797 1.00 52.84 92 THR B N 1
ATOM 1922 C CA . THR B 1 94 ? -1.944 38.230 36.325 1.00 52.94 92 THR B CA 1
ATOM 1923 C C . THR B 1 94 ? -2.103 39.270 35.189 1.00 53.11 92 THR B C 1
ATOM 1924 O O . THR B 1 94 ? -1.705 39.033 34.048 1.00 52.33 92 THR B O 1
ATOM 1928 N N . PHE B 1 95 ? -2.700 40.403 35.504 1.00 52.19 93 PHE B N 1
ATOM 1929 C CA . PHE B 1 95 ? -2.989 41.403 34.503 1.00 52.72 93 PHE B CA 1
ATOM 1930 C C . PHE B 1 95 ? -2.314 42.708 34.920 1.00 54.04 93 PHE B C 1
ATOM 1931 O O . PHE B 1 95 ? -2.682 43.298 35.932 1.00 54.31 93 PHE B O 1
ATOM 1939 N N . GLU B 1 96 ? -1.352 43.167 34.140 1.00 54.46 94 GLU B N 1
ATOM 1940 C CA A GLU B 1 96 ? -0.786 44.501 34.313 0.50 54.94 94 GLU B CA 1
ATOM 1941 C CA B GLU B 1 96 ? -0.820 44.513 34.335 0.50 55.41 94 GLU B CA 1
ATOM 1942 C C . GLU B 1 96 ? -1.658 45.501 33.530 1.00 55.36 94 GLU B C 1
ATOM 1943 O O . GLU B 1 96 ? -1.272 45.952 32.459 1.00 55.14 94 GLU B O 1
ATOM 1954 N N . LEU B 1 97 ? -2.847 45.805 34.069 1.00 56.18 95 LEU B N 1
ATOM 1955 C CA . LEU B 1 97 ? -3.874 46.629 33.407 1.00 56.22 95 LEU B CA 1
ATOM 1956 C C . LEU B 1 97 ? -3.340 47.994 32.985 1.00 57.34 95 LEU B C 1
ATOM 1957 O O . LEU B 1 97 ? -3.609 48.460 31.882 1.00 55.66 95 LEU B O 1
ATOM 1962 N N . ASP B 1 98 ? -2.542 48.587 33.868 1.00 59.36 96 ASP B N 1
ATOM 1963 C CA . ASP B 1 98 ? -1.859 49.865 33.640 1.00 61.14 96 ASP B CA 1
ATOM 1964 C C . ASP B 1 98 ? -0.926 49.858 32.424 1.00 61.69 96 ASP B C 1
ATOM 1965 O O . ASP B 1 98 ? -0.624 50.922 31.877 1.00 62.03 96 ASP B O 1
ATOM 1970 N N . ARG B 1 99 ? -0.472 48.683 31.999 1.00 61.83 97 ARG B N 1
ATOM 1971 C CA . ARG B 1 99 ? 0.394 48.594 30.817 1.00 62.55 97 ARG B CA 1
ATOM 1972 C C . ARG B 1 99 ? -0.333 48.296 29.485 1.00 62.36 97 ARG B C 1
ATOM 1973 O O . ARG B 1 99 ? 0.267 48.406 28.413 1.00 62.65 97 ARG B O 1
ATOM 1981 N N . LEU B 1 100 ? -1.619 47.937 29.556 1.00 61.99 98 LEU B N 1
ATOM 1982 C CA . LEU B 1 100 ? -2.441 47.676 28.362 1.00 61.27 98 LEU B CA 1
ATOM 1983 C C . LEU B 1 100 ? -2.519 48.882 27.429 1.00 61.21 98 LEU B C 1
ATOM 1984 O O . LEU B 1 100 ? -2.529 50.026 27.893 1.00 61.25 98 LEU B O 1
ATOM 1989 N N . SER B 1 101 ? -2.592 48.618 26.122 1.00 61.04 99 SER B N 1
ATOM 1990 C CA . SER B 1 101 ? -2.690 49.673 25.088 1.00 61.09 99 SER B CA 1
ATOM 1991 C C . SER B 1 101 ? -3.881 50.589 25.373 1.00 60.74 99 SER B C 1
ATOM 1992 O O . SER B 1 101 ? -4.916 50.112 25.844 1.00 60.60 99 SER B O 1
ATOM 1995 N N . PRO B 1 102 ? -3.741 51.908 25.118 1.00 59.88 100 PRO B N 1
ATOM 1996 C CA . PRO B 1 102 ? -4.891 52.802 25.360 1.00 59.30 100 PRO B CA 1
ATOM 1997 C C . PRO B 1 102 ? -6.184 52.363 24.653 1.00 58.57 100 PRO B C 1
ATOM 1998 O O . PRO B 1 102 ? -7.283 52.620 25.152 1.00 58.29 100 PRO B O 1
ATOM 2002 N N . SER B 1 103 ? -6.039 51.682 23.519 1.00 57.89 101 SER B N 1
ATOM 2003 C CA . SER B 1 103 ? -7.169 51.276 22.679 1.00 57.57 101 SER B CA 1
ATOM 2004 C C . SER B 1 103 ? -8.027 50.149 23.270 1.00 56.76 101 SER B C 1
ATOM 2005 O O . SER B 1 103 ? -9.069 49.836 22.715 1.00 57.12 101 SER B O 1
ATOM 2008 N N . ILE B 1 104 ? -7.583 49.546 24.371 1.00 55.64 102 ILE B N 1
ATOM 2009 C CA . ILE B 1 104 ? -8.325 48.477 25.046 1.00 55.01 102 ILE B CA 1
ATOM 2010 C C . ILE B 1 104 ? -9.017 49.075 26.262 1.00 54.41 102 ILE B C 1
ATOM 2011 O O . ILE B 1 104 ? -8.373 49.648 27.138 1.00 54.83 102 ILE B O 1
ATOM 2016 N N . ALA B 1 105 ? -10.329 48.950 26.315 1.00 53.77 103 ALA B N 1
ATOM 2017 C CA . ALA B 1 105 ? -11.074 49.637 27.345 1.00 53.33 103 ALA B CA 1
ATOM 2018 C C . ALA B 1 105 ? -11.840 48.675 28.250 1.00 53.05 103 ALA B C 1
ATOM 2019 O O . ALA B 1 105 ? -12.505 49.102 29.203 1.00 53.06 103 ALA B O 1
ATOM 2021 N N . ARG B 1 106 ? -11.734 47.379 27.968 1.00 52.08 104 ARG B N 1
ATOM 2022 C CA . ARG B 1 106 ? -12.491 46.382 28.711 1.00 51.40 104 ARG B CA 1
ATOM 2023 C C . ARG B 1 106 ? -11.770 45.038 28.688 1.00 51.39 104 ARG B C 1
ATOM 2024 O O . ARG B 1 106 ? -11.298 44.596 27.638 1.00 51.69 104 ARG B O 1
ATOM 2032 N N . VAL B 1 107 ? -11.676 44.408 29.856 1.00 50.67 105 VAL B N 1
ATOM 2033 C CA . VAL B 1 107 ? -11.228 43.019 29.978 1.00 50.11 105 VAL B CA 1
ATOM 2034 C C . VAL B 1 107 ? -12.318 42.205 30.697 1.00 49.99 105 VAL B C 1
ATOM 2035 O O . VAL B 1 107 ? -12.869 42.678 31.697 1.00 49.02 105 VAL B O 1
ATOM 2039 N N . ILE B 1 108 ? -12.631 41.004 30.180 1.00 50.49 106 ILE B N 1
ATOM 2040 C CA . ILE B 1 108 ? -13.511 40.033 30.866 1.00 51.03 106 ILE B CA 1
ATOM 2041 C C . ILE B 1 108 ? -12.706 38.786 31.215 1.00 51.22 106 ILE B C 1
ATOM 2042 O O . ILE B 1 108 ? -12.020 38.256 30.349 1.00 51.59 106 ILE B O 1
ATOM 2047 N N . VAL B 1 109 ? -12.810 38.290 32.448 1.00 50.92 107 VAL B N 1
ATOM 2048 C CA . VAL B 1 109 ? -12.176 37.032 32.794 1.00 50.71 107 VAL B CA 1
ATOM 2049 C C . VAL B 1 109 ? -13.211 36.021 33.286 1.00 50.64 107 VAL B C 1
ATOM 2050 O O . VAL B 1 109 ? -14.145 36.371 33.987 1.00 48.71 107 VAL B O 1
ATOM 2054 N N . GLY B 1 110 ? -12.999 34.755 32.939 1.00 49.93 108 GLY B N 1
ATOM 2055 C CA . GLY B 1 110 ? -13.937 33.687 33.314 1.00 50.53 108 GLY B CA 1
ATOM 2056 C C . GLY B 1 110 ? -13.208 32.372 33.446 1.00 49.96 108 GLY B C 1
ATOM 2057 O O . GLY B 1 110 ? -11.989 32.326 33.326 1.00 50.17 108 GLY B O 1
ATOM 2058 N N . VAL B 1 111 ? -13.956 31.306 33.684 1.00 50.30 109 VAL B N 1
ATOM 2059 C CA . VAL B 1 111 ? -13.382 29.998 33.973 1.00 50.25 109 VAL B CA 1
ATOM 2060 C C . VAL B 1 111 ? -14.267 29.029 33.199 1.00 50.51 109 VAL B C 1
ATOM 2061 O O . VAL B 1 111 ? -15.454 29.083 33.308 1.00 49.32 109 VAL B O 1
ATOM 2065 N N . ALA B 1 112 ? -13.660 28.209 32.361 1.00 51.18 110 ALA B N 1
ATOM 2066 C CA . ALA B 1 112 ? -14.373 27.260 31.561 1.00 51.64 110 ALA B CA 1
ATOM 2067 C C . ALA B 1 112 ? -13.898 25.834 31.883 1.00 51.61 110 ALA B C 1
ATOM 2068 O O . ALA B 1 112 ? -12.712 25.598 32.105 1.00 51.61 110 ALA B O 1
ATOM 2070 N N . ILE B 1 113 ? -14.850 24.908 31.883 1.00 51.32 111 ILE B N 1
ATOM 2071 C CA . ILE B 1 113 ? -14.624 23.497 32.104 1.00 51.63 111 ILE B CA 1
ATOM 2072 C C . ILE B 1 113 ? -14.698 22.817 30.741 1.00 52.55 111 ILE B C 1
ATOM 2073 O O . ILE B 1 113 ? -15.628 23.078 29.977 1.00 53.37 111 ILE B O 1
ATOM 2078 N N . HIS B 1 114 ? -13.746 21.935 30.445 1.00 53.40 112 HIS B N 1
ATOM 2079 C CA . HIS B 1 114 ? -13.685 21.279 29.152 1.00 54.11 112 HIS B CA 1
ATOM 2080 C C . HIS B 1 114 ? -14.777 20.223 29.086 1.00 55.48 112 HIS B C 1
ATOM 2081 O O . HIS B 1 114 ? -14.961 19.450 30.028 1.00 55.14 112 HIS B O 1
ATOM 2088 N N . GLN B 1 115 ? -15.502 20.224 27.969 1.00 56.87 113 GLN B N 1
ATOM 2089 C CA . GLN B 1 115 ? -16.670 19.383 27.775 1.00 58.69 113 GLN B CA 1
ATOM 2090 C C . GLN B 1 115 ? -16.295 18.165 26.927 1.00 60.46 113 GLN B C 1
ATOM 2091 O O . GLN B 1 115 ? -17.131 17.424 26.424 1.00 61.20 113 GLN B O 1
ATOM 2097 N N . ASP B 1 116 ? -14.988 17.992 26.836 1.00 62.72 114 ASP B N 1
ATOM 2098 C CA . ASP B 1 116 ? -14.269 16.952 26.133 1.00 64.19 114 ASP B CA 1
ATOM 2099 C C . ASP B 1 116 ? -14.923 15.580 26.246 1.00 64.35 114 ASP B C 1
ATOM 2100 O O . ASP B 1 116 ? -15.206 14.933 25.237 1.00 65.00 114 ASP B O 1
ATOM 2105 N N . ASN B 1 117 ? -15.181 15.143 27.477 1.00 64.75 115 ASN B N 1
ATOM 2106 C CA . ASN B 1 117 ? -15.740 13.812 27.713 1.00 64.53 115 ASN B CA 1
ATOM 2107 C C . ASN B 1 117 ? -17.088 13.851 28.427 1.00 64.22 115 ASN B C 1
ATOM 2108 O O . ASN B 1 117 ? -17.298 13.148 29.426 1.00 64.26 115 ASN B O 1
ATOM 2113 N N . GLY B 1 118 ? -17.999 14.671 27.908 1.00 63.24 116 GLY B N 1
ATOM 2114 C CA . GLY B 1 118 ? -19.354 14.717 28.443 1.00 61.97 116 GLY B CA 1
ATOM 2115 C C . GLY B 1 118 ? -19.635 15.957 29.259 1.00 60.55 116 GLY B C 1
ATOM 2116 O O . GLY B 1 118 ? -18.712 16.620 29.739 1.00 60.78 116 GLY B O 1
ATOM 2117 N N . HIS B 1 119 ? -20.925 16.252 29.415 1.00 59.20 117 HIS B N 1
ATOM 2118 C CA . HIS B 1 119 ? -21.415 17.441 30.120 1.00 57.89 117 HIS B CA 1
ATOM 2119 C C . HIS B 1 119 ? -20.900 17.465 31.570 1.00 56.88 117 HIS B C 1
ATOM 2120 O O . HIS B 1 119 ? -21.040 16.481 32.305 1.00 56.87 117 HIS B O 1
ATOM 2127 N N . LYS B 1 120 ? -20.272 18.574 31.964 1.00 55.67 118 LYS B N 1
ATOM 2128 C CA . LYS B 1 120 ? -19.599 18.682 33.265 1.00 54.31 118 LYS B CA 1
ATOM 2129 C C . LYS B 1 120 ? -19.758 20.116 33.762 1.00 53.35 118 LYS B C 1
ATOM 2130 O O . LYS B 1 120 ? -19.486 21.065 33.034 1.00 52.49 118 LYS B O 1
ATOM 2136 N N . THR B 1 121 ? -20.217 20.277 34.995 1.00 51.87 119 THR B N 1
ATOM 2137 C CA . THR B 1 121 ? -20.567 21.588 35.484 1.00 50.02 119 THR B CA 1
ATOM 2138 C C . THR B 1 121 ? -19.811 21.870 36.820 1.00 49.23 119 THR B C 1
ATOM 2139 O O . THR B 1 121 ? -19.179 20.973 37.376 1.00 48.03 119 THR B O 1
ATOM 2143 N N . PHE B 1 122 ? -19.842 23.109 37.309 1.00 48.20 120 PHE B N 1
ATOM 2144 C CA . PHE B 1 122 ? -18.980 23.506 38.462 1.00 48.96 120 PHE B CA 1
ATOM 2145 C C . PHE B 1 122 ? -19.321 22.709 39.724 1.00 49.30 120 PHE B C 1
ATOM 2146 O O . PHE B 1 122 ? -18.494 22.547 40.647 1.00 49.81 120 PHE B O 1
ATOM 2154 N N . ASP B 1 123 ? -20.570 22.241 39.754 1.00 49.03 121 ASP B N 1
ATOM 2155 C CA . ASP B 1 123 ? -21.135 21.526 40.886 1.00 47.93 121 ASP B CA 1
ATOM 2156 C C . ASP B 1 123 ? -20.825 20.024 40.812 1.00 47.30 121 ASP B C 1
ATOM 2157 O O . ASP B 1 123 ? -21.197 19.277 41.690 1.00 45.66 121 ASP B O 1
ATOM 2162 N N . ASP B 1 124 ? -20.124 19.611 39.760 1.00 47.87 122 ASP B N 1
ATOM 2163 C CA . ASP B 1 124 ? -19.538 18.273 39.667 1.00 49.06 122 ASP B CA 1
ATOM 2164 C C . ASP B 1 124 ? -18.108 18.258 40.205 1.00 49.11 122 ASP B C 1
ATOM 2165 O O . ASP B 1 124 ? -17.517 17.191 40.403 1.00 49.22 122 ASP B O 1
ATOM 2170 N N . VAL B 1 125 ? -17.539 19.430 40.389 1.00 50.11 123 VAL B N 1
ATOM 2171 C CA . VAL B 1 125 ? -16.089 19.547 40.641 1.00 50.65 123 VAL B CA 1
ATOM 2172 C C . VAL B 1 125 ? -15.826 19.976 42.094 1.00 51.30 123 VAL B C 1
ATOM 2173 O O . VAL B 1 125 ? -16.336 21.028 42.561 1.00 51.76 123 VAL B O 1
ATOM 2177 N N . SER B 1 126 ? -15.028 19.171 42.792 1.00 50.58 124 SER B N 1
ATOM 2178 C CA . SER B 1 126 ? -14.715 19.345 44.224 1.00 50.10 124 SER B CA 1
ATOM 2179 C C . SER B 1 126 ? -13.916 20.648 44.531 1.00 50.95 124 SER B C 1
ATOM 2180 O O . SER B 1 126 ? -12.912 20.961 43.874 1.00 49.65 124 SER B O 1
ATOM 2183 N N . ASN B 1 127 ? -14.361 21.417 45.525 1.00 50.68 125 ASN B N 1
ATOM 2184 C CA . ASN B 1 127 ? -13.555 22.552 46.007 1.00 50.90 125 ASN B CA 1
ATOM 2185 C C . ASN B 1 127 ? -13.110 23.516 44.904 1.00 50.79 125 ASN B C 1
ATOM 2186 O O . ASN B 1 127 ? -11.946 23.960 44.884 1.00 51.47 125 ASN B O 1
ATOM 2191 N N . THR B 1 128 ? -14.029 23.837 43.987 1.00 49.67 126 THR B N 1
ATOM 2192 C CA . THR B 1 128 ? -13.802 24.884 43.013 1.00 50.13 126 THR B CA 1
ATOM 2193 C C . THR B 1 128 ? -13.843 26.225 43.721 1.00 50.44 126 THR B C 1
ATOM 2194 O O . THR B 1 128 ? -14.780 26.492 44.464 1.00 49.72 126 THR B O 1
ATOM 2198 N N . GLY B 1 129 ? -12.818 27.063 43.483 1.00 50.70 127 GLY B N 1
ATOM 2199 C CA . GLY B 1 129 ? -12.744 28.346 44.149 1.00 50.48 127 GLY B CA 1
ATOM 2200 C C . GLY B 1 129 ? -11.982 29.320 43.280 1.00 51.02 127 GLY B C 1
ATOM 2201 O O . GLY B 1 129 ? -11.010 28.940 42.636 1.00 50.33 127 GLY B O 1
ATOM 2202 N N . VAL B 1 130 ? -12.471 30.554 43.203 1.00 51.05 128 VAL B N 1
ATOM 2203 C CA . VAL B 1 130 ? -11.737 31.615 42.500 1.00 50.77 128 VAL B CA 1
ATOM 2204 C C . VAL B 1 130 ? -11.524 32.824 43.412 1.00 50.81 128 VAL B C 1
ATOM 2205 O O . VAL B 1 130 ? -12.372 33.132 44.248 1.00 50.35 128 VAL B O 1
ATOM 2209 N N . VAL B 1 131 ? -10.381 33.492 43.273 1.00 50.79 129 VAL B N 1
ATOM 2210 C CA . VAL B 1 131 ? -10.138 34.768 43.967 1.00 50.07 129 VAL B CA 1
ATOM 2211 C C . VAL B 1 131 ? -9.602 35.801 42.955 1.00 49.20 129 VAL B C 1
ATOM 2212 O O . VAL B 1 131 ? -8.672 35.522 42.196 1.00 48.12 129 VAL B O 1
ATOM 2216 N N . VAL B 1 132 ? -10.247 36.954 42.924 1.00 49.10 130 VAL B N 1
ATOM 2217 C CA . VAL B 1 132 ? -9.838 38.111 42.121 1.00 48.94 130 VAL B CA 1
ATOM 2218 C C . VAL B 1 132 ? -9.336 39.125 43.121 1.00 48.40 130 VAL B C 1
ATOM 2219 O O . VAL B 1 132 ? -10.031 39.436 44.097 1.00 48.87 130 VAL B O 1
ATOM 2223 N N . ALA B 1 133 ? -8.127 39.628 42.922 1.00 47.30 131 ALA B N 1
ATOM 2224 C CA . ALA B 1 133 ? -7.561 40.509 43.929 1.00 47.08 131 ALA B CA 1
ATOM 2225 C C . ALA B 1 133 ? -6.654 41.573 43.297 1.00 46.84 131 ALA B C 1
ATOM 2226 O O . ALA B 1 133 ? -6.120 41.386 42.212 1.00 47.21 131 ALA B O 1
ATOM 2228 N N . GLU B 1 134 ? -6.529 42.707 43.941 1.00 45.65 132 GLU B N 1
ATOM 2229 C CA . GLU B 1 134 ? -5.399 43.579 43.666 1.00 45.42 132 GLU B CA 1
ATOM 2230 C C . GLU B 1 134 ? -4.384 43.408 44.807 1.00 43.97 132 GLU B C 1
ATOM 2231 O O . GLU B 1 134 ? -4.557 43.994 45.833 1.00 43.76 132 GLU B O 1
ATOM 2237 N N . GLY B 1 135 ? -3.352 42.593 44.626 1.00 43.79 133 GLY B N 1
ATOM 2238 C CA . GLY B 1 135 ? -2.404 42.307 45.743 1.00 44.33 133 GLY B CA 1
ATOM 2239 C C . GLY B 1 135 ? -3.230 41.701 46.869 1.00 44.94 133 GLY B C 1
ATOM 2240 O O . GLY B 1 135 ? -3.922 40.714 46.635 1.00 44.85 133 GLY B O 1
ATOM 2241 N N . TYR B 1 136 ? -3.219 42.313 48.047 1.00 44.93 134 TYR B N 1
ATOM 2242 C CA . TYR B 1 136 ? -4.017 41.809 49.201 1.00 45.25 134 TYR B CA 1
ATOM 2243 C C . TYR B 1 136 ? -5.445 42.410 49.273 1.00 46.24 134 TYR B C 1
ATOM 2244 O O . TYR B 1 1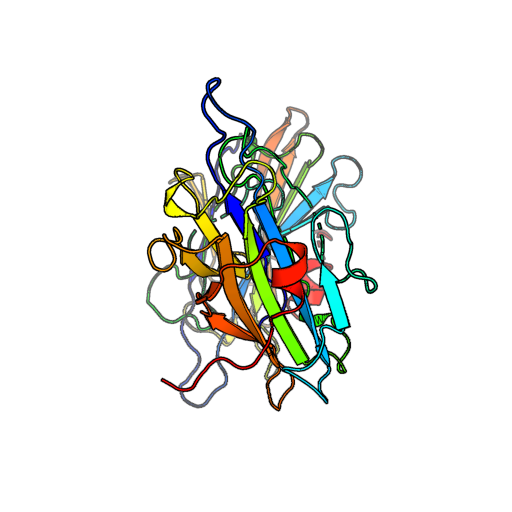36 ? -6.203 42.134 50.206 1.00 45.86 134 TYR B O 1
ATOM 2253 N N . ARG B 1 137 ? -5.809 43.214 48.276 1.00 47.30 135 ARG B N 1
ATOM 2254 C CA . ARG B 1 137 ? -7.135 43.841 48.239 1.00 48.35 135 ARG B CA 1
ATOM 2255 C C . ARG B 1 137 ? -8.061 42.847 47.581 1.00 48.09 135 ARG B C 1
ATOM 2256 O O . ARG B 1 137 ? -7.984 42.637 46.372 1.00 47.47 135 ARG B O 1
ATOM 2264 N N . GLU B 1 138 ? -8.922 42.213 48.367 1.00 48.56 136 GLU B N 1
ATOM 2265 C CA . GLU B 1 138 ? -9.817 41.205 47.830 1.00 49.68 136 GLU B CA 1
ATOM 2266 C C . GLU B 1 138 ? -10.897 41.857 46.974 1.00 49.77 136 GLU B C 1
ATOM 2267 O O . GLU B 1 138 ? -11.595 42.729 47.443 1.00 48.32 136 GLU B O 1
ATOM 2273 N N . LEU B 1 139 ? -11.026 41.457 45.717 1.00 49.97 137 LEU B N 1
ATOM 2274 C CA . LEU B 1 139 ? -12.100 42.008 44.891 1.00 50.71 137 LEU B CA 1
ATOM 2275 C C . LEU B 1 139 ? -13.289 41.033 44.833 1.00 51.60 137 LEU B C 1
ATOM 2276 O O . LEU B 1 139 ? -14.462 41.455 44.870 1.00 51.26 137 LEU B O 1
ATOM 2281 N N . LEU B 1 140 ? -12.980 39.737 44.770 1.00 51.57 138 LEU B N 1
ATOM 2282 C CA . LEU B 1 140 ? -14.033 38.726 44.737 1.00 53.02 138 LEU B CA 1
ATOM 2283 C C . LEU B 1 140 ? -13.479 37.382 45.211 1.00 52.66 138 LEU B C 1
ATOM 2284 O O . LEU B 1 140 ? -12.369 36.992 44.843 1.00 52.58 138 LEU B O 1
ATOM 2289 N N . THR B 1 141 ? -14.205 36.724 46.094 1.00 52.19 139 THR B N 1
ATOM 2290 C CA . THR B 1 141 ? -13.924 35.328 46.421 1.00 52.80 139 THR B CA 1
ATOM 2291 C C . THR B 1 141 ? -15.185 34.525 46.143 1.00 52.43 139 THR B C 1
ATOM 2292 O O . THR B 1 141 ? -16.245 34.902 46.618 1.00 52.01 139 THR B O 1
ATOM 2296 N N . ASP B 1 142 ? -15.105 33.467 45.338 1.00 51.48 140 ASP B N 1
ATOM 2297 C CA . ASP B 1 142 ? -16.324 32.739 44.984 1.00 51.51 140 ASP B CA 1
ATOM 2298 C C . ASP B 1 142 ? -16.118 31.229 44.866 1.00 51.06 140 ASP B C 1
ATOM 2299 O O . ASP B 1 142 ? -15.125 30.793 44.325 1.00 50.38 140 ASP B O 1
ATOM 2304 N N . GLY B 1 143 ? -17.082 30.451 45.365 1.00 50.80 141 GLY B N 1
ATOM 2305 C CA . GLY B 1 143 ? -17.076 28.997 45.216 1.00 50.10 141 GLY B CA 1
ATOM 2306 C C . GLY B 1 143 ? -17.905 28.434 44.061 1.00 50.28 141 GLY B C 1
ATOM 2307 O O . GLY B 1 143 ? -18.046 27.209 43.948 1.00 51.13 141 GLY B O 1
ATOM 2308 N N . PHE B 1 144 ? -18.428 29.314 43.196 1.00 49.89 142 PHE B N 1
ATOM 2309 C CA . PHE B 1 144 ? -19.213 28.962 41.986 1.00 49.27 142 PHE B CA 1
ATOM 2310 C C . PHE B 1 144 ? -20.584 28.387 42.303 1.00 49.49 142 PHE B C 1
ATOM 2311 O O . PHE B 1 144 ? -21.207 27.760 41.431 1.00 50.04 142 PHE B O 1
ATOM 2319 N N . GLU B 1 145 ? -21.084 28.598 43.526 1.00 49.58 143 GLU B N 1
ATOM 2320 C CA . GLU B 1 145 ? -22.366 28.002 43.913 1.00 50.19 143 GLU B CA 1
ATOM 2321 C C . GLU B 1 145 ? -23.465 28.513 43.005 1.00 50.32 143 GLU B C 1
ATOM 2322 O O . GLU B 1 145 ? -24.298 27.743 42.550 1.00 50.04 143 GLU B O 1
ATOM 2328 N N . ARG B 1 146 ? -23.424 29.805 42.697 1.00 50.35 144 ARG B N 1
ATOM 2329 C CA . ARG B 1 146 ? -24.490 30.450 41.903 1.00 51.43 144 ARG B CA 1
ATOM 2330 C C . ARG B 1 146 ? -24.535 29.985 40.445 1.00 51.05 144 ARG B C 1
ATOM 2331 O O . ARG B 1 146 ? -25.472 30.274 39.750 1.00 50.61 144 ARG B O 1
ATOM 2339 N N . VAL B 1 147 ? -23.452 29.364 39.978 1.00 51.99 145 VAL B N 1
ATOM 2340 C CA . VAL B 1 147 ? -23.375 28.838 38.616 1.00 52.12 145 VAL B CA 1
ATOM 2341 C C . VAL B 1 147 ? -23.319 27.291 38.609 1.00 51.65 145 VAL B C 1
ATOM 2342 O O . VAL B 1 147 ? -22.768 26.673 37.698 1.00 51.91 145 VAL B O 1
ATOM 2346 N N . ALA B 1 148 ? -23.908 26.673 39.636 1.00 49.96 146 ALA B N 1
ATOM 2347 C CA . ALA B 1 148 ? -24.172 25.249 39.593 1.00 48.84 146 ALA B CA 1
ATOM 2348 C C . ALA B 1 148 ? -24.962 25.033 38.285 1.00 48.65 146 ALA B C 1
ATOM 2349 O O . ALA B 1 148 ? -25.920 25.798 37.976 1.00 47.35 146 ALA B O 1
ATOM 2351 N N . GLY B 1 149 ? -24.549 24.021 37.523 1.00 47.57 147 GLY B N 1
ATOM 2352 C CA . GLY B 1 149 ? -25.254 23.641 36.306 1.00 47.85 147 GLY B CA 1
ATOM 2353 C C . GLY B 1 149 ? -24.648 24.284 35.073 1.00 47.95 147 GLY B C 1
ATOM 2354 O O . GLY B 1 149 ? -25.031 23.953 33.932 1.00 47.32 147 GLY B O 1
ATOM 2355 N N . ALA B 1 150 ? -23.721 25.220 35.301 1.00 48.36 148 ALA B N 1
ATOM 2356 C CA . ALA B 1 150 ? -23.027 25.891 34.216 1.00 49.15 148 ALA B CA 1
ATOM 2357 C C . ALA B 1 150 ? -21.730 25.155 33.825 1.00 49.84 148 ALA B C 1
ATOM 2358 O O . ALA B 1 150 ? -21.053 24.586 34.668 1.00 50.41 148 ALA B O 1
ATOM 2360 N N . THR B 1 151 ? -21.413 25.198 32.529 1.00 50.12 149 THR B N 1
ATOM 2361 C CA . THR B 1 151 ? -20.210 24.664 31.882 1.00 49.81 149 THR B CA 1
ATOM 2362 C C . THR B 1 151 ? -18.997 25.656 31.947 1.00 48.90 149 THR B C 1
ATOM 2363 O O . THR B 1 151 ? -17.819 25.283 31.880 1.00 47.09 149 THR B O 1
ATOM 2367 N N . ALA B 1 152 ? -19.333 26.930 32.044 1.00 48.82 150 ALA B N 1
ATOM 2368 C CA . ALA B 1 152 ? -18.378 28.018 32.102 1.00 49.04 150 ALA B CA 1
ATOM 2369 C C . ALA B 1 152 ? -19.046 29.194 32.785 1.00 48.66 150 ALA B C 1
ATOM 2370 O O . ALA B 1 152 ? -20.274 29.264 32.859 1.00 48.13 150 ALA B O 1
ATOM 2372 N N . ALA B 1 153 ? -18.240 30.127 33.285 1.00 48.70 151 ALA B N 1
ATOM 2373 C CA . ALA B 1 153 ? -18.788 31.289 33.945 1.00 48.41 151 ALA B CA 1
ATOM 2374 C C . ALA B 1 153 ? -17.809 32.441 33.799 1.00 49.13 151 ALA B C 1
ATOM 2375 O O . ALA B 1 153 ? -16.624 32.267 33.999 1.00 47.90 151 ALA B O 1
ATOM 2377 N N . THR B 1 154 ? -18.313 33.619 33.426 1.00 49.53 152 THR B N 1
ATOM 2378 C CA . THR B 1 154 ? -17.561 34.841 33.682 1.00 49.50 152 THR B CA 1
ATOM 2379 C C . THR B 1 154 ? -17.480 35.042 35.178 1.00 50.03 152 THR B C 1
ATOM 2380 O O . THR B 1 154 ? -18.323 34.519 35.940 1.00 50.22 152 THR B O 1
ATOM 2384 N N . VAL B 1 155 ? -16.433 35.732 35.616 1.00 49.38 153 VAL B N 1
ATOM 2385 C CA . VAL B 1 155 ? -16.265 36.038 37.026 1.00 49.59 153 VAL B CA 1
ATOM 2386 C C . VAL B 1 155 ? -16.034 37.556 37.227 1.00 49.59 153 VAL B C 1
ATOM 2387 O O . VAL B 1 155 ? -16.431 38.111 38.252 1.00 49.99 153 VAL B O 1
ATOM 2391 N N . ALA B 1 156 ? -15.381 38.240 36.287 1.00 49.46 154 ALA B N 1
ATOM 2392 C CA . ALA B 1 156 ? -15.018 39.647 36.559 1.00 50.02 154 ALA B CA 1
ATOM 2393 C C . ALA B 1 156 ? -14.882 40.458 35.316 1.00 50.98 154 ALA B C 1
ATOM 2394 O O . ALA B 1 156 ? -14.470 39.935 34.286 1.00 52.11 154 ALA B O 1
ATOM 2396 N N . GLU B 1 157 ? -15.203 41.745 35.432 1.00 51.36 155 GLU B N 1
ATOM 2397 C CA . GLU B 1 157 ? -15.075 42.678 34.333 1.00 51.74 155 GLU B CA 1
ATOM 2398 C C . GLU B 1 157 ? -14.274 43.879 34.797 1.00 51.74 155 GLU B C 1
ATOM 2399 O O . GLU B 1 157 ? -14.581 44.460 35.842 1.00 50.70 155 GLU B O 1
ATOM 2405 N N . PHE B 1 158 ? -13.217 44.197 34.041 1.00 52.08 156 PHE B N 1
ATOM 2406 C CA . PHE B 1 158 ? -12.415 45.408 34.245 1.00 52.24 156 PHE B CA 1
ATOM 2407 C C . PHE B 1 158 ? -12.641 46.347 33.072 1.00 52.40 156 PHE B C 1
ATOM 2408 O O . PHE B 1 158 ? -12.554 45.939 31.914 1.00 51.22 156 PHE B O 1
ATOM 2416 N N . THR B 1 159 ? -12.957 47.596 33.384 1.00 53.52 157 THR B N 1
ATOM 2417 C CA . THR B 1 159 ? -13.221 48.606 32.373 1.00 55.68 157 THR B CA 1
ATOM 2418 C C . THR B 1 159 ? -12.485 49.906 32.700 1.00 56.36 157 THR B C 1
ATOM 2419 O O . THR B 1 159 ? -12.310 50.255 33.875 1.00 56.20 157 THR B O 1
ATOM 2423 N N . ARG B 1 160 ? -12.019 50.596 31.654 1.00 57.70 158 ARG B N 1
ATOM 2424 C CA . ARG B 1 160 ? -11.477 51.940 31.805 1.00 58.54 158 ARG B CA 1
ATOM 2425 C C . ARG B 1 160 ? -12.648 52.872 32.067 1.00 59.52 158 ARG B C 1
ATOM 2426 O O . ARG B 1 160 ? -13.704 52.777 31.408 1.00 60.41 158 ARG B O 1
ATOM 2434 N N . ASN B 1 161 ? -12.506 53.758 33.044 1.00 60.03 159 ASN B N 1
ATOM 2435 C CA . ASN B 1 161 ? -13.516 54.792 33.183 1.00 60.15 159 ASN B CA 1
ATOM 2436 C C . ASN B 1 161 ? -13.036 56.002 32.388 1.00 60.55 159 ASN B C 1
ATOM 2437 O O . ASN B 1 161 ? -11.901 55.991 31.878 1.00 60.42 159 ASN B O 1
ATOM 2442 N N . ALA B 1 162 ? -13.889 57.022 32.265 1.00 60.58 160 ALA B N 1
ATOM 2443 C CA . ALA B 1 162 ? -13.579 58.211 31.450 1.00 60.85 160 ALA B CA 1
ATOM 2444 C C . ALA B 1 162 ? -12.299 58.931 31.874 1.00 60.96 160 ALA B C 1
ATOM 2445 O O . ALA B 1 162 ? -11.772 59.766 31.134 1.00 61.03 160 ALA B O 1
ATOM 2447 N N . SER B 1 163 ? -11.800 58.610 33.063 1.00 61.27 161 SER B N 1
ATOM 2448 C CA . SER B 1 163 ? -10.493 59.108 33.498 1.00 61.77 161 SER B CA 1
ATOM 2449 C C . SER B 1 163 ? -9.329 58.235 33.008 1.00 61.44 161 SER B C 1
ATOM 2450 O O . SER B 1 163 ? -8.161 58.582 33.221 1.00 61.58 161 SER B O 1
ATOM 2453 N N . GLY B 1 164 ? -9.650 57.111 32.362 1.00 60.90 162 GLY B N 1
ATOM 2454 C CA . GLY B 1 164 ? -8.634 56.173 31.871 1.00 59.87 162 GLY B CA 1
ATOM 2455 C C . GLY B 1 164 ? -8.252 55.133 32.910 1.00 59.45 162 GLY B C 1
ATOM 2456 O O . GLY B 1 164 ? -7.515 54.180 32.618 1.00 59.51 162 GLY B O 1
ATOM 2457 N N . ALA B 1 165 ? -8.777 55.326 34.119 1.00 58.57 163 ALA B N 1
ATOM 2458 C CA . ALA B 1 165 ? -8.514 54.471 35.272 1.00 57.11 163 ALA B CA 1
ATOM 2459 C C . ALA B 1 165 ? -9.276 53.140 35.208 1.00 55.96 163 ALA B C 1
ATOM 2460 O O . ALA B 1 165 ? -10.410 53.095 34.758 1.00 55.90 163 ALA B O 1
ATOM 2462 N N . TRP B 1 166 ? -8.632 52.063 35.650 1.00 53.94 164 TRP B N 1
ATOM 2463 C CA . TRP B 1 166 ? -9.230 50.734 35.611 1.00 52.14 164 TRP B CA 1
ATOM 2464 C C . TRP B 1 166 ? -10.104 50.433 36.841 1.00 51.66 164 TRP B C 1
ATOM 2465 O O . TRP B 1 166 ? -9.711 50.670 37.993 1.00 50.73 164 TRP B O 1
ATOM 2476 N N . GLU B 1 167 ? -11.313 49.945 36.562 1.00 51.10 165 GLU B N 1
ATOM 2477 C CA . GLU B 1 167 ? -12.314 49.608 37.584 1.00 52.15 165 GLU B CA 1
ATOM 2478 C C . GLU B 1 167 ? -12.717 48.137 37.499 1.00 51.72 165 GLU B C 1
ATOM 2479 O O . GLU B 1 167 ? -12.773 47.593 36.415 1.00 52.47 165 GLU B O 1
ATOM 2485 N N . PHE B 1 168 ? -12.999 47.522 38.646 1.00 51.18 166 PHE B N 1
ATOM 2486 C CA . PHE B 1 168 ? -13.523 46.181 38.736 1.00 50.92 166 PHE B CA 1
ATOM 2487 C C . PHE B 1 168 ? -15.040 46.174 38.934 1.00 51.79 166 PHE B C 1
ATOM 2488 O O . PHE B 1 168 ? -15.579 46.984 39.705 1.00 51.15 166 PHE B O 1
ATOM 2496 N N . ARG B 1 169 ? -15.722 45.259 38.245 1.00 53.00 167 ARG B N 1
ATOM 2497 C CA . ARG B 1 169 ? -17.091 44.840 38.621 1.00 53.71 167 ARG B CA 1
ATOM 2498 C C . ARG B 1 169 ? -17.178 43.336 38.681 1.00 53.19 167 ARG B C 1
ATOM 2499 O O . ARG B 1 169 ? -16.632 42.637 37.813 1.00 53.58 167 ARG B O 1
ATOM 2507 N N . GLU B 1 170 ? -17.892 42.833 39.682 1.00 53.24 168 GLU B N 1
ATOM 2508 C CA . GLU B 1 170 ? -18.155 41.427 39.798 1.00 54.16 168 GLU B CA 1
ATOM 2509 C C . GLU B 1 170 ? -19.068 41.013 38.615 1.00 53.80 168 GLU B C 1
ATOM 2510 O O . GLU B 1 170 ? -20.012 41.722 38.278 1.00 52.79 168 GLU B O 1
ATOM 2516 N N . ALA B 1 171 ? -18.771 39.890 37.972 1.00 53.45 169 ALA B N 1
ATOM 2517 C CA . ALA B 1 171 ? -19.493 39.535 36.748 1.00 54.27 169 ALA B CA 1
ATOM 2518 C C . ALA B 1 171 ? -19.720 38.038 36.687 1.00 54.29 169 ALA B C 1
ATOM 2519 O O . ALA B 1 171 ? -19.549 37.408 35.643 1.00 55.13 169 ALA B O 1
ATOM 2521 N N . VAL B 1 172 ? -20.087 37.470 37.828 1.00 54.07 170 VAL B N 1
ATOM 2522 C CA . VAL B 1 172 ? -20.345 36.046 37.936 1.00 53.18 170 VAL B CA 1
ATOM 2523 C C . VAL B 1 172 ? -21.652 35.693 37.203 1.00 53.27 170 VAL B C 1
ATOM 2524 O O . VAL B 1 172 ? -22.743 35.992 37.696 1.00 53.11 170 VAL B O 1
ATOM 2528 N N . ARG B 1 173 ? -21.539 35.025 36.050 1.00 52.26 171 ARG B N 1
ATOM 2529 C CA . ARG B 1 173 ? -22.718 34.661 35.241 1.00 52.41 171 ARG B CA 1
ATOM 2530 C C . ARG B 1 173 ? -22.405 33.309 34.595 1.00 51.61 171 ARG B C 1
ATOM 2531 O O . ARG B 1 173 ? -21.295 33.101 34.070 1.00 50.53 171 ARG B O 1
ATOM 2539 N N . GLY B 1 174 ? -23.366 32.390 34.641 1.00 51.56 172 GLY B N 1
ATOM 2540 C CA . GLY B 1 174 ? -23.176 31.058 34.086 1.00 51.48 172 GLY B CA 1
ATOM 2541 C C . GLY B 1 174 ? -23.473 30.977 32.604 1.00 52.21 172 GLY B C 1
ATOM 2542 O O . GLY B 1 174 ? -24.385 31.643 32.124 1.00 51.76 172 GLY B O 1
ATOM 2543 N N . PHE B 1 175 ? -22.693 30.158 31.888 1.00 52.20 173 PHE B N 1
ATOM 2544 C CA . PHE B 1 175 ? -22.883 29.878 30.459 1.00 52.19 173 PHE B CA 1
ATOM 2545 C C . PHE B 1 175 ? -22.961 28.370 30.267 1.00 52.09 173 PHE B C 1
ATOM 2546 O O . PHE B 1 175 ? -22.634 27.628 31.197 1.00 52.64 173 PHE B O 1
ATOM 2554 N N . ASP B 1 176 ? -23.353 27.910 29.072 1.00 51.87 174 ASP B N 1
ATOM 2555 C CA A ASP B 1 176 ? -23.526 26.473 28.791 0.50 52.00 174 ASP B CA 1
ATOM 2556 C CA B ASP B 1 176 ? -23.483 26.454 28.826 0.50 52.32 174 ASP B CA 1
ATOM 2557 C C . ASP B 1 176 ? -22.629 25.951 27.641 1.00 52.02 174 ASP B C 1
ATOM 2558 O O . ASP B 1 176 ? -22.778 24.826 27.158 1.00 52.02 174 ASP B O 1
ATOM 2567 N N . SER B 1 177 ? -21.690 26.771 27.210 1.00 52.63 175 SER B N 1
ATOM 2568 C CA . SER B 1 177 ? -20.852 26.475 26.048 1.00 52.90 175 SER B CA 1
ATOM 2569 C C . SER B 1 177 ? -19.552 25.800 26.449 1.00 53.33 175 SER B C 1
ATOM 2570 O O . SER B 1 177 ? -19.178 25.845 27.607 1.00 53.36 175 SER B O 1
ATOM 2573 N N . ASP B 1 178 ? -18.852 25.197 25.483 1.00 54.46 176 ASP B N 1
ATOM 2574 C CA . ASP B 1 178 ? -17.491 24.655 25.705 1.00 54.75 176 ASP B CA 1
ATOM 2575 C C . ASP B 1 178 ? -16.446 25.794 25.678 1.00 54.74 176 ASP B C 1
ATOM 2576 O O . ASP B 1 178 ? -16.803 26.923 25.386 1.00 54.83 176 ASP B O 1
ATOM 2581 N N . PRO B 1 179 ? -15.176 25.514 26.027 1.00 54.63 177 PRO B N 1
ATOM 2582 C CA . PRO B 1 179 ? -14.209 26.595 26.203 1.00 54.91 177 PRO B CA 1
ATOM 2583 C C . PRO B 1 179 ? -13.926 27.484 24.971 1.00 55.40 177 PRO B C 1
ATOM 2584 O O . PRO B 1 179 ? -13.605 28.666 25.144 1.00 54.88 177 PRO B O 1
ATOM 2588 N N . VAL B 1 180 ? -14.070 26.930 23.760 1.00 55.44 178 VAL B N 1
ATOM 2589 C CA . VAL B 1 180 ? -13.877 27.691 22.512 1.00 55.92 178 VAL B CA 1
ATOM 2590 C C . VAL B 1 180 ? -15.043 28.673 22.263 1.00 55.78 178 VAL B C 1
ATOM 2591 O O . VAL B 1 180 ? -14.815 29.863 22.057 1.00 56.09 178 VAL B O 1
ATOM 2595 N N . LEU B 1 181 ? -16.276 28.171 22.311 1.00 54.78 179 LEU B N 1
ATOM 2596 C CA . LEU B 1 181 ? -17.463 28.999 22.153 1.00 54.30 179 LEU B CA 1
ATOM 2597 C C . LEU B 1 181 ? -17.605 30.007 23.298 1.00 53.75 179 LEU B C 1
ATOM 2598 O O . LEU B 1 181 ? -17.964 31.161 23.069 1.00 53.63 179 LEU B O 1
ATOM 2603 N N . PHE B 1 182 ? -17.295 29.583 24.525 1.00 53.42 180 PHE B N 1
ATOM 2604 C CA . PHE B 1 182 ? -17.292 30.499 25.678 1.00 52.57 180 PHE B CA 1
ATOM 2605 C C . PHE B 1 182 ? -16.481 31.772 25.416 1.00 52.76 180 PHE B C 1
ATOM 2606 O O . PHE B 1 182 ? -16.965 32.871 25.657 1.00 52.71 180 PHE B O 1
ATOM 2614 N N . ALA B 1 183 ? -15.258 31.628 24.918 1.00 53.26 181 ALA B N 1
ATOM 2615 C CA . ALA B 1 183 ? -14.404 32.787 24.642 1.00 53.70 181 ALA B CA 1
ATOM 2616 C C . ALA B 1 183 ? -15.108 33.806 23.727 1.00 54.72 181 ALA B C 1
ATOM 2617 O O . ALA B 1 183 ? -14.955 35.017 23.915 1.00 54.42 181 ALA B O 1
ATOM 2619 N N . THR B 1 184 ? -15.892 33.309 22.758 1.00 55.42 182 THR B N 1
ATOM 2620 C CA . THR B 1 184 ? -16.588 34.182 21.811 1.00 56.16 182 THR B CA 1
ATOM 2621 C C . THR B 1 184 ? -17.902 34.749 22.366 1.00 56.44 182 THR B C 1
ATOM 2622 O O . THR B 1 184 ? -18.349 35.816 21.950 1.00 56.87 182 THR B O 1
ATOM 2626 N N . GLU B 1 185 ? -18.521 34.061 23.314 1.00 56.54 183 GLU B N 1
ATOM 2627 C CA . GLU B 1 185 ? -19.753 34.609 23.880 1.00 57.27 183 GLU B CA 1
ATOM 2628 C C . GLU B 1 185 ? -19.591 35.391 25.196 1.00 57.07 183 GLU B C 1
ATOM 2629 O O . GLU B 1 185 ? -20.511 36.082 25.611 1.00 56.30 183 GLU B O 1
ATOM 2643 N N . GLY B 1 187 ? -18.075 38.124 26.262 1.00 61.29 185 GLY B N 1
ATOM 2644 C CA . GLY B 1 187 ? -18.150 39.571 26.313 1.00 64.74 185 GLY B CA 1
ATOM 2645 C C . GLY B 1 187 ? -19.541 40.194 26.286 1.00 67.29 185 GLY B C 1
ATOM 2646 O O . GLY B 1 187 ? -19.664 41.412 26.324 1.00 67.08 185 GLY B O 1
ATOM 2647 N N . SER B 1 188 ? -20.586 39.373 26.240 1.00 70.25 186 SER B N 1
ATOM 2648 C CA . SER B 1 188 ? -21.943 39.890 26.035 1.00 73.57 186 SER B CA 1
ATOM 2649 C C . SER B 1 188 ? -22.729 39.969 27.349 1.00 76.06 186 SER B C 1
ATOM 2650 O O . SER B 1 188 ? -23.082 38.937 27.945 1.00 76.74 186 SER B O 1
ATOM 2653 N N . ALA B 1 189 ? -22.993 41.212 27.776 1.00 78.54 187 ALA B N 1
ATOM 2654 C CA . ALA B 1 189 ? -23.343 41.544 29.169 1.00 80.65 187 ALA B CA 1
ATOM 2655 C C . ALA B 1 189 ? -24.839 41.846 29.380 1.00 82.13 187 ALA B C 1
ATOM 2656 O O . ALA B 1 189 ? -25.517 42.290 28.432 1.00 82.65 187 ALA B O 1
ATOM 2658 N N . PRO B 1 190 ? -25.362 41.639 30.625 1.00 83.37 188 PRO B N 1
ATOM 2659 C CA . PRO B 1 190 ? -24.697 41.252 31.892 1.00 83.90 188 PRO B CA 1
ATOM 2660 C C . PRO B 1 190 ? -24.738 39.749 32.202 1.00 84.20 188 PRO B C 1
ATOM 2661 O O . PRO B 1 190 ? -25.818 39.190 32.458 1.00 84.57 188 PRO B O 1
#

CATH classification: 2.60.60.30

Organism: Streptomyces coelicolor (strain ATCC BAA-471 / A3(2) / M145) (NCBI:txid100226)

Radius of gyration: 22.61 Å; Cα contacts (8 Å, |Δi|>4): 834; chains: 2; bounding box: 60×54×48 Å

InterPro domains:
  IPR003325 TerD domain [PF02342] (12-175)
  IPR003325 TerD domain [cd06974] (21-185)
  IPR051324 Stress and Tellurium Resistance Protein [PTHR32097] (1-186)

Sequence (335 aa):
GLKRVDVRLKWDPSPWDRPPHHLDIIATTYAADAPHGRPVYVVQFDKRSPDGTINSRHSRTGQGFGFVEETFELDRLSPSIARVIVGVAIHQDNGHKTFDDVSNTGVVVAEGYRELLTDGFERVAGATAATVAEFTRNASGAWEFREAVRGFDSDPVLFATEGSAPRPGGLKRVDVRLKWDPSPWDRPPHHLDIIATTYAADAPHGRPVYVVQFDKRSPDGTINNSRHSRTGQGFGFVEETFEELDRLSPSIARVIVGVAIHQDNGHKTFDDVSNTGVVVAEGYRELLTDGFERVAGATAATVAEFTRNASGAWEFREAVRGFDDSDPVLFATEGSAP

B-factor: mean 50.79, std 7.54, range [25.82, 84.57]